Protein AF-A0AAN0VF26-F1 (afdb_monomer_lite)

Organism: NCBI:txid364410

Sequence (194 aa):
MPLGPLSPWLCLRKLTAVSPGAVNRSYPLNMQAAVITAFATIFTALVAFIGSTISIYLTKKKEREAVWRAKKLAYYEEFFGAASGIAVVATDEAKIRFATAMNNLHLIASGKVLKSLHAFLDEIDVSNAARFTQAKHDELWSMLVWDIRADLGDPPCPNAIDFQARLRRSGVNHPVLLPEENARDKQNRSGLGG

Secondary structure (DSSP, 8-state):
----------------------------HHHHHHHHHHHHHHHHHHHHHHHHHHHHHHHHHHHHHHHHHHHHHHHHHHHHHHHHHHHH---HHHHHHHHHHHHHHHHHS-HHHHHHHHHHHHHHSGGGTTT--HHHHHHHHHHHHHHHHHHHT--SSSSGGG-----PPP---------S--SSTTSSSSSS--

Radius of gyration: 41.67 Å; chains: 1; bounding box: 75×81×139 Å

Structure (mmCIF, N/CA/C/O backbone):
data_AF-A0AAN0VF26-F1
#
_entry.id   AF-A0AAN0VF26-F1
#
loop_
_atom_site.group_PDB
_atom_site.id
_atom_site.type_symbol
_atom_site.label_atom_id
_atom_site.label_alt_id
_atom_site.label_comp_id
_atom_site.label_asym_id
_atom_site.label_entity_id
_atom_site.label_seq_id
_atom_site.pdbx_PDB_ins_code
_atom_site.Cartn_x
_atom_site.Cartn_y
_atom_site.Cartn_z
_atom_site.occupancy
_atom_site.B_iso_or_equiv
_atom_site.auth_seq_id
_atom_site.auth_comp_id
_atom_site.auth_asym_id
_atom_site.auth_atom_id
_atom_site.pdbx_PDB_model_num
ATOM 1 N N . MET A 1 1 ? -54.448 -47.756 33.255 1.00 43.59 1 MET A N 1
ATOM 2 C CA . MET A 1 1 ? -54.210 -48.850 34.232 1.00 43.59 1 MET A CA 1
ATOM 3 C C . MET A 1 1 ? -52.958 -49.583 33.776 1.00 43.59 1 MET A C 1
ATOM 5 O O . MET A 1 1 ? -52.853 -49.734 32.562 1.00 43.59 1 MET A O 1
ATOM 9 N N . PRO A 1 2 ? -51.986 -49.928 34.646 1.00 54.81 2 PRO A N 1
ATOM 10 C CA . PRO A 1 2 ? -52.092 -50.359 36.061 1.00 54.81 2 PRO A CA 1
ATOM 11 C C . PRO A 1 2 ? -51.654 -49.244 37.053 1.00 54.81 2 PRO A C 1
ATOM 13 O O . PRO A 1 2 ? -50.898 -48.373 36.647 1.00 54.81 2 PRO A O 1
ATOM 16 N N . LEU A 1 3 ? -52.192 -49.016 38.268 1.00 40.19 3 LEU A N 1
ATOM 17 C CA . LEU A 1 3 ? -52.434 -49.841 39.481 1.00 40.19 3 LEU A CA 1
ATOM 18 C C . LEU A 1 3 ? -51.134 -50.444 40.058 1.00 40.19 3 LEU A C 1
ATOM 20 O O . LEU A 1 3 ? -50.750 -51.530 39.654 1.00 40.19 3 LEU A O 1
ATOM 24 N N . GLY A 1 4 ? -50.359 -49.695 40.861 1.00 44.94 4 GLY A N 1
ATOM 25 C CA . GLY A 1 4 ? -50.310 -49.745 42.349 1.00 44.94 4 GLY A CA 1
ATOM 26 C C . GLY A 1 4 ? -48.937 -50.304 42.818 1.00 44.94 4 GLY A C 1
ATOM 27 O O . GLY A 1 4 ? -48.276 -50.880 41.957 1.00 44.94 4 GLY A O 1
ATOM 28 N N . PRO A 1 5 ? -48.469 -50.193 44.094 1.00 55.72 5 PRO A N 1
ATOM 29 C CA . PRO A 1 5 ? -49.198 -49.829 45.321 1.00 55.72 5 PRO A CA 1
ATOM 30 C C . PRO A 1 5 ? -48.481 -48.889 46.353 1.00 55.72 5 PRO A C 1
ATOM 32 O O . PRO A 1 5 ? -47.271 -48.712 46.355 1.00 55.72 5 PRO A O 1
ATOM 35 N N . LEU A 1 6 ? -49.306 -48.337 47.258 1.00 41.47 6 LEU A N 1
ATOM 36 C CA . LEU A 1 6 ? -49.167 -48.144 48.724 1.00 41.47 6 LEU A CA 1
ATOM 37 C C . LEU A 1 6 ? -47.894 -47.539 49.390 1.00 41.47 6 LEU A C 1
ATOM 39 O O . LEU A 1 6 ? -46.817 -48.120 49.435 1.00 41.47 6 LEU A O 1
ATOM 43 N N . SER A 1 7 ? -48.156 -46.408 50.065 1.00 52.53 7 SER A N 1
ATOM 44 C CA . SER A 1 7 ? -47.515 -45.750 51.232 1.00 52.53 7 SER A CA 1
ATOM 45 C C . SER A 1 7 ? -46.990 -46.691 52.341 1.00 52.53 7 SER A C 1
ATOM 47 O O . SER A 1 7 ? -47.535 -47.792 52.433 1.00 52.53 7 SER A O 1
ATOM 49 N N . PRO A 1 8 ? -46.080 -46.281 53.273 1.00 44.28 8 PRO A N 1
ATOM 50 C CA . PRO A 1 8 ? -46.521 -45.591 54.512 1.00 44.28 8 PRO A CA 1
ATOM 51 C C . PRO A 1 8 ? -45.410 -44.849 55.312 1.00 44.28 8 PRO A C 1
ATOM 53 O O . PRO A 1 8 ? -44.699 -45.474 56.088 1.00 44.28 8 PRO A O 1
ATOM 56 N N . TRP A 1 9 ? -45.299 -43.517 55.250 1.00 39.41 9 TRP A N 1
ATOM 57 C CA . TRP A 1 9 ? -44.538 -42.764 56.272 1.00 39.41 9 TRP A CA 1
ATOM 58 C C . TRP A 1 9 ? -45.244 -41.457 56.639 1.00 39.41 9 TRP A C 1
ATOM 60 O O . TRP A 1 9 ? -44.779 -40.354 56.376 1.00 39.41 9 TRP A O 1
ATOM 70 N N . LEU A 1 10 ? -46.403 -41.617 57.280 1.00 50.50 10 LEU A N 1
ATOM 71 C CA . LEU A 1 10 ? -46.888 -40.677 58.284 1.00 50.50 10 LEU A CA 1
ATOM 72 C C . LEU A 1 10 ? -46.407 -41.198 59.645 1.00 50.50 10 LEU A C 1
ATOM 74 O O . LEU A 1 10 ? -47.002 -42.101 60.223 1.00 50.50 10 LEU A O 1
ATOM 78 N N . CYS A 1 11 ? -45.308 -40.644 60.141 1.00 44.28 11 CYS A N 1
ATOM 79 C CA . CYS A 1 11 ? -44.886 -40.770 61.532 1.00 44.28 11 CYS A CA 1
ATOM 80 C C . CYS A 1 11 ? -44.136 -39.465 61.835 1.00 44.28 11 CYS A C 1
ATOM 82 O O . CYS A 1 11 ? -43.049 -39.251 61.323 1.00 44.28 11 CYS A O 1
ATOM 84 N N . LEU A 1 12 ? -44.748 -38.421 62.380 1.00 44.25 12 LEU A N 1
ATOM 85 C CA . LEU A 1 12 ? -45.292 -38.249 63.723 1.00 44.25 12 LEU A CA 1
ATOM 86 C C . LEU A 1 12 ? -44.522 -37.061 64.323 1.00 44.25 12 LEU A C 1
ATOM 88 O O . LEU A 1 12 ? -43.299 -37.052 64.364 1.00 44.25 12 LEU A O 1
ATOM 92 N N . ARG A 1 13 ? -45.294 -36.148 64.912 1.00 42.28 13 ARG A N 1
ATOM 93 C CA . ARG A 1 13 ? -44.947 -35.407 66.134 1.00 42.28 13 ARG A CA 1
ATOM 94 C C . ARG A 1 13 ? -44.098 -34.130 66.016 1.00 42.28 13 ARG A C 1
ATOM 96 O O . ARG A 1 13 ? -42.878 -34.131 66.030 1.00 42.28 13 ARG A O 1
ATOM 103 N N . LYS A 1 14 ? -44.856 -33.026 66.049 1.00 50.47 14 LYS A N 1
ATOM 104 C CA . LYS A 1 14 ? -44.705 -31.832 66.905 1.00 50.47 14 LYS A CA 1
ATOM 105 C C . LYS A 1 14 ? -43.479 -31.788 67.826 1.00 50.47 14 LYS A C 1
ATOM 107 O O . LYS A 1 14 ? -43.298 -32.720 68.603 1.00 50.47 14 LYS A O 1
ATOM 112 N N . LEU A 1 15 ? -42.869 -30.595 67.862 1.00 43.91 15 LEU A N 1
ATOM 113 C CA . LEU A 1 15 ? -42.251 -29.826 68.971 1.00 43.91 15 LEU A CA 1
ATOM 114 C C . LEU A 1 15 ? -41.098 -29.031 68.315 1.00 43.91 15 LEU A C 1
ATOM 116 O O . LEU A 1 15 ? -40.323 -29.622 67.583 1.00 43.91 15 LEU A O 1
ATOM 120 N N . THR A 1 16 ? -40.932 -27.715 68.397 1.00 45.06 16 THR A N 1
ATOM 121 C CA . THR A 1 16 ? -41.232 -26.714 69.423 1.00 45.06 16 THR A CA 1
ATOM 122 C C . THR A 1 16 ? -41.208 -25.319 68.780 1.00 45.06 16 THR A C 1
ATOM 124 O O . THR A 1 16 ? -40.536 -25.079 67.780 1.00 45.06 16 THR A O 1
ATOM 127 N N . ALA A 1 17 ? -41.936 -24.379 69.379 1.00 51.22 17 ALA A N 1
ATOM 128 C CA . ALA A 1 17 ? -41.817 -22.958 69.091 1.00 51.22 17 ALA A CA 1
ATOM 129 C C . ALA A 1 17 ? -40.492 -22.398 69.641 1.00 51.22 17 ALA A C 1
ATOM 131 O O . ALA A 1 17 ? -40.221 -22.558 70.827 1.00 51.22 17 ALA A O 1
ATOM 132 N N . VAL A 1 18 ? -39.736 -21.677 68.809 1.00 47.31 18 VAL A N 1
ATOM 133 C CA . VAL A 1 18 ? -38.835 -20.588 69.218 1.00 47.31 18 VAL A CA 1
ATOM 134 C C . VAL A 1 18 ? -38.969 -19.488 68.169 1.00 47.31 18 VAL A C 1
ATOM 136 O O . VAL A 1 18 ? -38.601 -19.651 67.009 1.00 47.31 18 VAL A O 1
ATOM 139 N N . SER A 1 19 ? -39.562 -18.378 68.594 1.00 59.34 19 SER A N 1
ATOM 140 C CA . SER A 1 19 ? -39.564 -17.106 67.878 1.00 59.34 19 SER A CA 1
ATOM 141 C C . SER A 1 19 ? -38.195 -16.443 68.031 1.00 59.34 19 SER A C 1
ATOM 143 O O . SER A 1 19 ? -37.679 -16.381 69.148 1.00 59.34 19 SER A O 1
ATOM 145 N N . PRO A 1 20 ? -37.652 -15.855 66.961 1.00 45.75 20 PRO A N 1
ATOM 146 C CA . PRO A 1 20 ? -36.987 -14.574 67.084 1.00 45.75 20 PRO A CA 1
ATOM 147 C C . PRO A 1 20 ? -37.764 -13.553 66.258 1.00 45.75 20 PRO A C 1
ATOM 149 O O . PRO A 1 20 ? -38.027 -13.749 65.071 1.00 45.75 20 PRO A O 1
ATOM 152 N N . GLY A 1 21 ? -38.164 -12.474 66.929 1.00 48.28 21 GLY A N 1
ATOM 153 C CA . GLY A 1 21 ? -38.978 -11.406 66.373 1.00 48.28 21 GLY A CA 1
ATOM 154 C C . GLY A 1 21 ? -38.502 -10.973 64.992 1.00 48.28 21 GLY A C 1
ATOM 155 O O . GLY A 1 21 ? -37.373 -10.514 64.815 1.00 48.28 21 GLY A O 1
ATOM 156 N N . ALA A 1 22 ? -39.408 -11.079 64.023 1.00 50.44 22 ALA A N 1
ATOM 157 C CA . ALA A 1 22 ? -39.303 -10.342 62.785 1.00 50.44 22 ALA A CA 1
ATOM 158 C C . ALA A 1 22 ? -39.350 -8.854 63.148 1.00 50.44 22 ALA A C 1
ATOM 160 O O . ALA A 1 22 ? -40.419 -8.270 63.330 1.00 50.44 22 ALA A O 1
ATOM 161 N N . VAL A 1 23 ? -38.173 -8.243 63.290 1.00 52.12 23 VAL A N 1
ATOM 162 C CA . VAL A 1 23 ? -38.013 -6.795 63.195 1.00 52.12 23 VAL A CA 1
ATOM 163 C C . VAL A 1 23 ? -38.390 -6.447 61.761 1.00 52.12 23 VAL A C 1
ATOM 165 O O . VAL A 1 23 ? -37.557 -6.403 60.858 1.00 52.12 23 VAL A O 1
ATOM 168 N N . ASN A 1 24 ? -39.692 -6.278 61.546 1.00 49.75 24 ASN A N 1
ATOM 169 C CA . ASN A 1 24 ? -40.254 -5.715 60.340 1.00 49.75 24 ASN A CA 1
ATOM 170 C C . ASN A 1 24 ? -39.848 -4.244 60.349 1.00 49.75 24 ASN A C 1
ATOM 172 O O . ASN A 1 24 ? -40.546 -3.379 60.878 1.00 49.75 24 ASN A O 1
ATOM 176 N N . ARG A 1 25 ? -38.628 -3.973 59.880 1.00 52.12 25 ARG A N 1
ATOM 177 C CA . ARG A 1 25 ? -38.154 -2.616 59.658 1.00 52.12 25 ARG A CA 1
ATOM 178 C C . ARG A 1 25 ? -38.880 -2.132 58.406 1.00 52.12 25 ARG A C 1
ATOM 180 O O . ARG A 1 25 ? -38.348 -2.184 57.303 1.00 52.12 25 ARG A O 1
ATOM 187 N N . SER A 1 26 ? -40.139 -1.744 58.59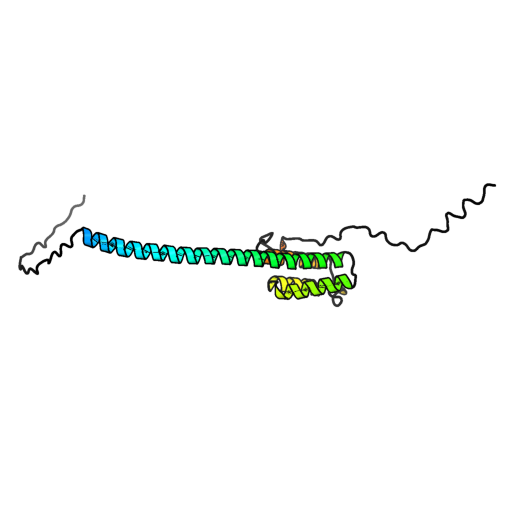9 1.00 55.91 26 SER A N 1
ATOM 188 C CA . SER A 1 26 ? -40.973 -1.056 57.625 1.00 55.91 26 SER A CA 1
ATOM 189 C C . SER A 1 26 ? -40.319 0.288 57.344 1.00 55.91 26 SER A C 1
ATOM 191 O O . SER A 1 26 ? -40.621 1.297 57.979 1.00 55.91 26 SER A O 1
ATOM 193 N N . TYR A 1 27 ? -39.349 0.299 56.437 1.00 56.91 27 TYR A N 1
ATOM 194 C CA . TYR A 1 27 ? -38.907 1.543 55.837 1.00 56.91 27 TYR A CA 1
ATOM 195 C C . TYR A 1 27 ? -40.127 2.128 55.113 1.00 56.91 27 TYR A C 1
ATOM 197 O O . TYR A 1 27 ? -40.830 1.375 54.431 1.00 56.91 27 TYR A O 1
ATOM 205 N N . PRO A 1 28 ? -40.430 3.428 55.260 1.00 61.22 28 PRO A N 1
ATOM 206 C CA . PRO A 1 28 ? -41.500 4.034 54.479 1.00 61.22 28 PRO A CA 1
ATOM 207 C C . PRO A 1 28 ? -41.205 3.769 52.993 1.00 61.22 28 PRO A C 1
ATOM 209 O O . PRO A 1 28 ? -40.057 3.917 52.574 1.00 61.22 28 PRO A O 1
ATOM 212 N N . LEU A 1 29 ? -42.205 3.342 52.209 1.00 61.28 29 LEU A N 1
ATOM 213 C CA . LEU A 1 29 ? -42.100 3.008 50.769 1.00 61.28 29 LEU A CA 1
ATOM 214 C C . LEU A 1 29 ? -41.279 4.043 49.964 1.00 61.28 29 LEU A C 1
ATOM 216 O O . LEU A 1 29 ? -40.560 3.719 49.023 1.00 61.28 29 LEU A O 1
ATOM 220 N N . ASN A 1 30 ? -41.330 5.290 50.414 1.00 66.75 30 ASN A N 1
ATOM 221 C CA . ASN A 1 30 ? -40.632 6.473 49.936 1.00 66.75 30 ASN A CA 1
ATOM 222 C C . ASN A 1 30 ? -39.094 6.372 50.067 1.00 66.75 30 ASN A C 1
ATOM 224 O O . ASN A 1 30 ? -38.372 6.843 49.194 1.00 66.75 30 ASN A O 1
ATOM 228 N N . MET A 1 31 ? -38.577 5.754 51.133 1.00 71.88 31 MET A N 1
ATOM 229 C CA . MET A 1 31 ? -37.139 5.640 51.411 1.00 71.88 31 MET A CA 1
ATOM 230 C C . MET A 1 31 ? -36.474 4.528 50.590 1.00 71.88 31 MET A C 1
ATOM 232 O O . MET A 1 31 ? -35.355 4.714 50.122 1.00 71.88 31 MET A O 1
ATOM 236 N N . GLN A 1 32 ? -37.161 3.408 50.333 1.00 69.62 32 GLN A N 1
ATOM 237 C CA . GLN A 1 32 ? -36.661 2.395 49.390 1.00 69.62 32 GLN A CA 1
ATOM 238 C C . GLN A 1 32 ? -36.662 2.915 47.950 1.00 69.62 32 GLN A C 1
ATOM 240 O O . GLN A 1 32 ? -35.672 2.743 47.241 1.00 69.62 32 GLN A O 1
ATOM 245 N N . ALA A 1 33 ? -37.731 3.604 47.537 1.00 76.62 33 ALA A N 1
ATOM 246 C CA . ALA A 1 33 ? -37.798 4.228 46.220 1.00 76.62 33 ALA A CA 1
ATOM 247 C C . ALA A 1 33 ? -36.673 5.260 46.018 1.00 76.62 33 ALA A C 1
ATOM 249 O O . ALA A 1 33 ? -36.035 5.257 44.970 1.00 76.62 33 ALA A O 1
ATOM 250 N N . ALA A 1 34 ? -36.374 6.079 47.034 1.00 78.06 34 ALA A N 1
ATOM 251 C CA . ALA A 1 34 ? -35.307 7.081 46.981 1.00 78.06 34 ALA A CA 1
ATOM 252 C C . ALA A 1 34 ? -33.898 6.475 46.846 1.00 78.06 34 ALA A C 1
ATOM 254 O O . ALA A 1 34 ? -33.054 7.015 46.136 1.00 78.06 34 ALA A O 1
ATOM 255 N N . VAL A 1 35 ? -33.628 5.343 47.502 1.00 80.19 35 VAL A N 1
ATOM 256 C CA . VAL A 1 35 ? -32.330 4.661 47.385 1.00 80.19 35 VAL A CA 1
ATOM 257 C C . VAL A 1 35 ? -32.171 4.038 45.995 1.00 80.19 35 VAL A C 1
ATOM 259 O O . VAL A 1 35 ? -31.120 4.179 45.374 1.00 80.19 35 VAL A O 1
ATOM 262 N N . ILE A 1 36 ? -33.220 3.401 45.464 1.00 83.44 36 ILE A N 1
ATOM 263 C CA . ILE A 1 36 ? -33.192 2.790 44.126 1.00 83.44 36 ILE A CA 1
ATOM 264 C C . ILE A 1 36 ? -32.996 3.857 43.041 1.00 83.44 36 ILE A C 1
ATOM 266 O O . ILE A 1 36 ? -32.178 3.666 42.140 1.00 83.44 36 ILE A O 1
ATOM 270 N N . THR A 1 37 ? -33.691 4.996 43.132 1.00 83.38 37 THR A N 1
ATOM 271 C CA . THR A 1 37 ? -33.517 6.095 42.171 1.00 83.38 37 THR A CA 1
ATOM 272 C C . THR A 1 37 ? -32.136 6.731 42.272 1.00 83.38 37 THR A C 1
ATOM 274 O O . THR A 1 37 ? -31.555 7.035 41.234 1.00 83.38 37 THR A O 1
ATOM 277 N N . ALA A 1 38 ? -31.565 6.861 43.475 1.00 82.12 38 ALA A N 1
ATOM 278 C CA . ALA A 1 38 ? -30.203 7.364 43.658 1.00 82.12 38 ALA A CA 1
ATOM 279 C C . ALA A 1 38 ? -29.146 6.469 42.988 1.00 82.12 38 ALA A C 1
ATOM 281 O O . ALA A 1 38 ? -28.242 6.970 42.326 1.00 82.12 38 ALA A O 1
ATOM 282 N N . PHE A 1 39 ? -29.263 5.142 43.092 1.00 83.19 39 PHE A N 1
ATOM 283 C CA . PHE A 1 39 ? -28.363 4.248 42.357 1.00 83.19 39 PHE A CA 1
ATOM 284 C C . PHE A 1 39 ? -28.610 4.311 40.845 1.00 83.19 39 PHE A C 1
ATOM 286 O O . PHE A 1 39 ? -27.656 4.385 40.070 1.00 83.19 39 PHE A O 1
ATOM 293 N N . ALA A 1 40 ? -29.873 4.331 40.412 1.00 84.19 40 ALA A N 1
ATOM 294 C CA . ALA A 1 40 ? -30.223 4.386 38.995 1.00 84.19 40 ALA A CA 1
ATOM 295 C C . ALA A 1 40 ? -29.686 5.648 38.296 1.00 84.19 40 ALA A C 1
ATOM 297 O O . ALA A 1 40 ? -29.203 5.549 37.166 1.00 84.19 40 ALA A O 1
ATOM 298 N N . THR A 1 41 ? -29.715 6.812 38.958 1.00 85.81 41 THR A N 1
ATOM 299 C CA . THR A 1 41 ? -29.162 8.069 38.420 1.00 85.81 41 THR A CA 1
ATOM 300 C C . THR A 1 41 ? -27.639 8.034 38.319 1.00 85.81 41 THR A C 1
ATOM 302 O O . THR A 1 41 ? -27.083 8.486 37.320 1.00 85.81 41 THR A O 1
ATOM 305 N N . ILE A 1 42 ? -26.952 7.432 39.294 1.00 85.56 42 ILE A N 1
ATOM 306 C CA . ILE A 1 42 ? -25.494 7.248 39.244 1.00 85.56 42 ILE A CA 1
ATOM 307 C C . ILE A 1 42 ? -25.110 6.331 38.077 1.00 85.56 42 ILE A C 1
ATOM 309 O O . ILE A 1 42 ? -24.217 6.667 37.300 1.00 85.56 42 ILE A O 1
ATOM 313 N N . PHE A 1 43 ? -25.803 5.202 37.901 1.00 87.69 43 PHE A N 1
ATOM 314 C CA . PHE A 1 43 ? -25.526 4.281 36.795 1.00 87.69 43 PHE A CA 1
ATOM 315 C C . PHE A 1 43 ? -25.820 4.899 35.427 1.00 87.69 43 PHE A C 1
ATOM 317 O O . PHE A 1 43 ? -25.012 4.754 34.512 1.00 87.69 43 PHE A O 1
ATOM 324 N N . THR A 1 44 ? -26.931 5.622 35.274 1.00 82.06 44 THR A N 1
ATOM 325 C CA . THR A 1 44 ? -27.241 6.308 34.007 1.00 82.06 44 THR A CA 1
ATOM 326 C C . THR A 1 44 ? -26.231 7.406 33.688 1.00 82.06 44 THR A C 1
ATOM 328 O O . THR A 1 44 ? -25.796 7.498 32.540 1.00 82.06 44 THR A O 1
ATOM 331 N N . ALA A 1 45 ? -25.779 8.176 34.683 1.00 80.31 45 ALA A N 1
ATOM 332 C CA . ALA A 1 45 ? -24.708 9.153 34.498 1.00 80.31 45 ALA A CA 1
ATOM 333 C C . ALA A 1 45 ? -23.386 8.487 34.070 1.00 80.31 45 ALA A C 1
ATOM 335 O O . ALA A 1 45 ? -22.716 8.968 33.155 1.00 80.31 45 ALA A O 1
ATOM 336 N N . LEU A 1 46 ? -23.037 7.345 34.673 1.00 83.44 46 LEU A N 1
ATOM 337 C CA . LEU A 1 46 ? -21.823 6.597 34.341 1.00 83.44 46 LEU A CA 1
ATOM 338 C C . LEU A 1 46 ? -21.876 6.024 32.916 1.00 83.44 46 LEU A C 1
ATOM 340 O O . LEU A 1 46 ? -20.920 6.153 32.152 1.00 83.44 46 LEU A O 1
ATOM 344 N N . VAL A 1 47 ? -23.012 5.434 32.537 1.00 83.25 47 VAL A N 1
ATOM 345 C CA . VAL A 1 47 ? -23.243 4.897 31.189 1.00 83.25 47 VAL A CA 1
ATOM 346 C C . VAL A 1 47 ? -23.204 6.014 30.145 1.00 83.25 47 VAL A C 1
ATOM 348 O O . VAL A 1 47 ? -22.577 5.837 29.101 1.00 83.25 47 VAL A O 1
ATOM 351 N N . ALA A 1 48 ? -23.796 7.179 30.424 1.00 82.38 48 ALA A N 1
ATOM 352 C CA . ALA A 1 48 ? -23.745 8.332 29.525 1.00 82.38 48 ALA A CA 1
ATOM 353 C C . ALA A 1 48 ? -22.308 8.853 29.332 1.00 82.38 48 ALA A C 1
ATOM 355 O O . ALA A 1 48 ? -21.897 9.147 28.207 1.00 82.38 48 ALA A O 1
ATOM 356 N N . PHE A 1 49 ? -21.515 8.909 30.405 1.00 85.75 49 PHE A N 1
ATOM 357 C CA . PHE A 1 49 ? -20.118 9.343 30.357 1.00 85.75 49 PHE A CA 1
ATOM 358 C C . PHE A 1 49 ? -19.222 8.378 29.562 1.00 85.75 49 PHE A C 1
ATOM 360 O O . PHE A 1 49 ? -18.455 8.797 28.687 1.00 85.75 49 PHE A O 1
ATOM 367 N N . ILE A 1 50 ? -19.347 7.074 29.824 1.00 81.06 50 ILE A N 1
ATOM 368 C CA . ILE A 1 50 ? -18.598 6.028 29.114 1.00 81.06 50 ILE A CA 1
ATOM 369 C C . ILE A 1 50 ? -19.023 5.984 27.642 1.00 81.06 50 ILE A C 1
ATOM 371 O O . ILE A 1 50 ? -18.170 5.997 26.754 1.00 81.06 50 ILE A O 1
ATOM 375 N N . GLY A 1 51 ? -20.332 5.999 27.375 1.00 79.50 51 GLY A N 1
ATOM 376 C CA . GLY A 1 51 ? -20.884 5.993 26.022 1.00 79.50 51 GLY A CA 1
ATOM 377 C C . GLY A 1 51 ? -20.407 7.183 25.188 1.00 79.50 51 GLY A C 1
ATOM 378 O O . GLY A 1 51 ? -19.971 6.999 24.051 1.00 79.50 51 GLY A O 1
ATOM 379 N N . SER A 1 52 ? -20.398 8.388 25.767 1.00 79.25 52 SER A N 1
ATOM 380 C CA . SER A 1 52 ? -19.885 9.595 25.108 1.00 79.25 52 SER A CA 1
ATOM 381 C C . SER A 1 52 ? -18.392 9.479 24.779 1.00 79.25 52 SER A C 1
ATOM 383 O O . SER A 1 52 ? -17.977 9.723 23.645 1.00 79.25 52 SER A O 1
ATOM 385 N N . THR A 1 53 ? -17.581 9.007 25.730 1.00 75.88 53 THR A N 1
ATOM 386 C CA . THR A 1 53 ? -16.130 8.859 25.539 1.00 75.88 53 THR A CA 1
ATOM 387 C C . THR A 1 53 ? -15.797 7.830 24.454 1.00 75.88 53 THR A C 1
ATOM 389 O O . THR A 1 53 ? -14.959 8.091 23.588 1.00 75.88 53 THR A O 1
ATOM 392 N N . ILE A 1 54 ? -16.486 6.683 24.449 1.00 79.50 54 ILE A N 1
ATOM 393 C CA . ILE A 1 54 ? -16.339 5.651 23.412 1.00 79.50 54 ILE A CA 1
ATOM 394 C C . ILE A 1 54 ? -16.763 6.200 22.048 1.00 79.50 54 ILE A C 1
ATOM 396 O O . ILE A 1 54 ? -16.059 5.991 21.064 1.00 79.50 54 ILE A O 1
ATOM 400 N N . SER A 1 55 ? -17.877 6.932 21.981 1.00 79.31 55 SER A N 1
ATOM 401 C CA . SER A 1 55 ? -18.373 7.521 20.733 1.00 79.31 55 SER A CA 1
ATOM 402 C C . SER A 1 55 ? -17.374 8.515 20.130 1.00 79.31 55 SER A C 1
ATOM 404 O O . SER A 1 55 ? -17.029 8.424 18.947 1.00 79.31 55 SER A O 1
ATOM 406 N N . ILE A 1 56 ? -16.812 9.406 20.953 1.00 78.25 56 ILE A N 1
ATOM 407 C CA . ILE A 1 56 ? -15.778 10.357 20.523 1.00 78.25 56 ILE A CA 1
ATOM 408 C C . ILE A 1 56 ? -14.512 9.612 20.079 1.00 78.25 56 ILE A C 1
ATOM 410 O O . ILE A 1 56 ? -13.915 9.958 19.058 1.00 78.25 56 ILE A O 1
ATOM 414 N N . TYR A 1 57 ? -14.107 8.567 20.804 1.00 78.62 57 TYR A N 1
ATOM 415 C CA . TYR A 1 57 ? -12.940 7.761 20.445 1.00 78.62 57 TYR A CA 1
ATOM 416 C C . TYR A 1 57 ? -13.126 7.026 19.111 1.00 78.62 57 TYR A C 1
ATOM 418 O O . TYR A 1 57 ? -12.249 7.085 18.248 1.00 78.62 57 TYR A O 1
ATOM 426 N N . LEU A 1 58 ? -14.275 6.376 18.907 1.00 78.81 58 LEU A N 1
ATOM 427 C CA . LEU A 1 58 ? -14.608 5.690 17.658 1.00 78.81 58 LEU A CA 1
ATOM 428 C C . LEU A 1 58 ? -14.662 6.666 16.481 1.00 78.81 58 LEU A C 1
ATOM 430 O O . LEU A 1 58 ? -14.162 6.345 15.403 1.00 78.81 58 LEU A O 1
ATOM 434 N N . THR A 1 59 ? -15.206 7.863 16.697 1.00 75.94 59 THR A N 1
ATOM 435 C CA . THR A 1 59 ? -15.256 8.917 15.676 1.00 75.94 59 THR A CA 1
ATOM 436 C C . THR A 1 59 ? -13.845 9.359 15.286 1.00 75.94 59 THR A C 1
ATOM 438 O O . THR A 1 59 ? -13.479 9.278 14.115 1.00 75.94 59 THR A O 1
ATOM 441 N N . LYS A 1 60 ? -12.986 9.676 16.265 1.00 78.31 60 LYS A N 1
ATOM 442 C CA . LYS A 1 60 ? -11.581 10.042 16.013 1.00 78.31 60 LYS A CA 1
ATOM 443 C C . LYS A 1 60 ? -10.768 8.916 15.375 1.00 78.31 60 LYS A C 1
ATOM 445 O O . LYS A 1 60 ? -9.854 9.181 14.595 1.00 78.31 60 LYS A O 1
ATOM 450 N N . LYS A 1 61 ? -11.068 7.655 15.699 1.00 78.69 61 LYS A N 1
ATOM 451 C CA . LYS A 1 61 ? -10.426 6.497 15.064 1.00 78.69 61 LYS A CA 1
ATOM 452 C C . LYS A 1 61 ? -10.789 6.428 13.578 1.00 78.69 61 LYS A C 1
ATOM 454 O O . LYS A 1 61 ? -9.889 6.312 12.752 1.00 78.69 61 LYS A O 1
ATOM 459 N N . LYS A 1 62 ? -12.072 6.588 13.237 1.00 78.38 62 LYS A N 1
ATOM 460 C CA . LYS A 1 62 ? -12.538 6.614 11.841 1.00 78.38 62 LYS A CA 1
ATOM 461 C C . LYS A 1 62 ? -11.957 7.784 11.050 1.00 78.38 62 LYS A C 1
ATOM 463 O O . LYS A 1 62 ? -11.534 7.587 9.917 1.00 78.38 62 LYS A O 1
ATOM 468 N N . GLU A 1 63 ? -11.871 8.970 11.651 1.00 82.25 63 GLU A N 1
ATOM 469 C CA . GLU A 1 63 ? -11.225 10.136 11.031 1.00 82.25 63 GLU A CA 1
ATOM 470 C C . GLU A 1 63 ? -9.751 9.861 10.712 1.00 82.25 63 GLU A C 1
ATOM 472 O O . GLU A 1 63 ? -9.294 10.117 9.600 1.00 82.25 63 GLU A O 1
ATOM 477 N N . ARG A 1 64 ? -9.002 9.274 11.656 1.00 82.12 64 ARG A N 1
ATOM 478 C CA . ARG A 1 64 ? -7.592 8.913 11.438 1.00 82.12 64 ARG A CA 1
ATOM 479 C C . ARG A 1 64 ? -7.428 7.850 10.361 1.00 82.12 64 ARG A C 1
ATOM 481 O O . ARG A 1 64 ? -6.526 7.974 9.540 1.00 82.12 64 ARG A O 1
ATOM 488 N N . GLU A 1 65 ? -8.283 6.833 10.347 1.00 83.12 65 GLU A N 1
ATOM 489 C CA . GLU A 1 65 ? -8.269 5.799 9.309 1.00 83.12 65 GLU A CA 1
ATOM 490 C C . GLU A 1 65 ? -8.590 6.376 7.925 1.00 83.12 65 GLU A C 1
ATOM 492 O O . GLU A 1 65 ? -7.933 6.013 6.953 1.00 83.12 65 GLU A O 1
ATOM 497 N N . ALA A 1 66 ? -9.548 7.302 7.825 1.00 82.88 66 ALA A N 1
ATOM 498 C CA . ALA A 1 66 ? -9.878 7.978 6.573 1.00 82.88 66 ALA A CA 1
ATOM 499 C C . ALA A 1 66 ? -8.714 8.848 6.073 1.00 82.88 66 ALA A C 1
ATOM 501 O O . ALA A 1 66 ? -8.318 8.739 4.914 1.00 82.88 66 ALA A O 1
ATOM 502 N N . VAL A 1 67 ? -8.104 9.644 6.960 1.00 86.75 67 VAL A N 1
ATOM 503 C CA . VAL A 1 67 ? -6.917 10.454 6.634 1.00 86.75 67 VAL A CA 1
ATOM 504 C C . VAL A 1 67 ? -5.743 9.565 6.224 1.00 86.75 67 VAL A C 1
ATOM 506 O O . VAL A 1 67 ? -5.027 9.883 5.277 1.00 86.75 67 VAL A O 1
ATOM 509 N N . TRP A 1 68 ? -5.539 8.443 6.914 1.00 83.75 68 TRP A N 1
ATOM 510 C CA . TRP A 1 68 ? -4.479 7.493 6.593 1.00 83.75 68 TRP A CA 1
ATOM 511 C C . TRP A 1 68 ? -4.690 6.835 5.225 1.00 83.75 68 TRP A C 1
ATOM 513 O O . TRP A 1 68 ? -3.754 6.785 4.428 1.00 83.75 68 TRP A O 1
ATOM 523 N N . ARG A 1 69 ? -5.919 6.400 4.912 1.00 86.56 69 ARG A N 1
ATOM 524 C CA . ARG A 1 69 ? -6.262 5.859 3.587 1.00 86.56 69 ARG A CA 1
ATOM 525 C C . ARG A 1 69 ? -6.071 6.890 2.476 1.00 86.56 69 ARG A C 1
ATOM 527 O O . ARG A 1 69 ? -5.474 6.558 1.459 1.00 86.56 69 ARG A O 1
ATOM 534 N N . ALA A 1 70 ? -6.508 8.132 2.685 1.00 88.00 70 ALA A N 1
ATOM 535 C CA . ALA A 1 70 ? -6.333 9.206 1.707 1.00 88.00 70 ALA A CA 1
ATOM 536 C C . ALA A 1 70 ? -4.848 9.509 1.442 1.00 88.00 70 ALA A C 1
ATOM 538 O O . ALA A 1 70 ? -4.439 9.651 0.294 1.00 88.00 70 ALA A O 1
ATOM 539 N N . LYS A 1 71 ? -4.017 9.539 2.495 1.00 87.75 71 LYS A N 1
ATOM 540 C CA . LYS A 1 71 ? -2.564 9.712 2.348 1.00 87.75 71 LYS A CA 1
ATOM 541 C C . LYS A 1 71 ? -1.930 8.569 1.564 1.00 87.75 71 LYS A C 1
ATOM 543 O O . LYS A 1 71 ? -1.154 8.831 0.655 1.00 87.75 71 LYS A O 1
ATOM 548 N N . LYS A 1 72 ? -2.264 7.317 1.893 1.00 89.31 72 LYS A N 1
ATOM 549 C CA . LYS A 1 72 ? -1.779 6.146 1.149 1.00 89.31 72 LYS A CA 1
ATOM 550 C C . LYS A 1 72 ? -2.145 6.229 -0.331 1.00 89.31 72 LYS A C 1
ATOM 552 O O . LYS A 1 72 ? -1.278 6.020 -1.170 1.00 89.31 72 LYS A O 1
ATOM 557 N N . LEU A 1 73 ? -3.397 6.577 -0.639 1.00 90.06 73 LEU A N 1
ATOM 558 C CA . LEU A 1 73 ? -3.861 6.731 -2.015 1.00 90.06 73 LEU A CA 1
ATOM 559 C C . LEU A 1 73 ? -3.021 7.758 -2.784 1.00 90.06 73 LEU A C 1
ATOM 561 O O . LEU A 1 73 ? -2.555 7.438 -3.869 1.00 90.06 73 LEU A O 1
ATOM 565 N N . ALA A 1 74 ? -2.746 8.925 -2.195 1.00 90.88 74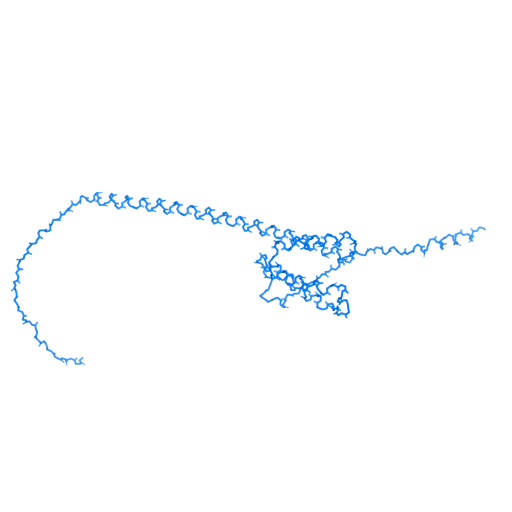 ALA A N 1
ATOM 566 C CA . ALA A 1 74 ? -1.935 9.960 -2.839 1.00 90.88 74 ALA A CA 1
ATOM 567 C C . ALA A 1 74 ? -0.519 9.471 -3.209 1.00 90.88 74 ALA A C 1
ATOM 569 O O . ALA A 1 74 ? -0.050 9.718 -4.316 1.00 90.88 74 ALA A O 1
ATOM 570 N N . TYR A 1 75 ? 0.148 8.724 -2.321 1.00 90.81 75 TYR A N 1
ATOM 571 C CA . TYR A 1 75 ? 1.463 8.144 -2.626 1.00 90.81 75 TYR A CA 1
ATOM 572 C C . TYR A 1 75 ? 1.394 7.062 -3.712 1.00 90.81 75 TYR A C 1
ATOM 574 O O . TYR A 1 75 ? 2.275 6.987 -4.568 1.00 90.81 75 TYR A O 1
ATOM 582 N N . TYR A 1 76 ? 0.352 6.223 -3.703 1.00 91.69 76 TYR A N 1
ATOM 583 C CA . TYR A 1 76 ? 0.153 5.229 -4.759 1.00 91.69 76 TYR A CA 1
ATOM 584 C C . TYR A 1 76 ? -0.139 5.894 -6.114 1.00 91.69 76 TYR A C 1
ATOM 586 O O . TYR A 1 76 ? 0.393 5.453 -7.131 1.00 91.69 76 TYR A O 1
ATOM 594 N N . GLU A 1 77 ? -0.931 6.968 -6.147 1.00 90.88 77 GLU A N 1
ATOM 595 C CA . GLU A 1 77 ? -1.198 7.758 -7.357 1.00 90.88 77 GLU A CA 1
ATOM 596 C C . GLU A 1 77 ? 0.078 8.395 -7.918 1.00 90.88 77 GLU A C 1
ATOM 598 O O . GLU A 1 77 ? 0.325 8.310 -9.122 1.00 90.88 77 GLU A O 1
ATOM 603 N N . GLU A 1 78 ? 0.926 8.967 -7.057 1.00 90.81 78 GLU A N 1
ATOM 604 C CA . GLU A 1 78 ? 2.232 9.505 -7.452 1.00 90.81 78 GLU A CA 1
ATOM 605 C C . GLU A 1 78 ? 3.127 8.413 -8.059 1.00 90.81 78 GLU A C 1
ATOM 607 O O . GLU A 1 78 ? 3.722 8.617 -9.122 1.00 90.81 78 GLU A O 1
ATOM 612 N N . PHE A 1 79 ? 3.167 7.228 -7.440 1.00 91.06 79 PHE A N 1
ATOM 613 C CA . PHE A 1 79 ? 3.891 6.070 -7.964 1.00 91.06 79 PHE A CA 1
ATOM 614 C C . PHE A 1 79 ? 3.381 5.639 -9.346 1.00 91.06 79 PHE A C 1
ATOM 616 O O . PHE A 1 79 ? 4.185 5.492 -10.267 1.00 91.06 79 PHE A O 1
ATOM 623 N N . PHE A 1 80 ? 2.066 5.478 -9.533 1.00 89.38 80 PHE A N 1
ATOM 624 C CA . PHE A 1 80 ? 1.502 5.119 -10.840 1.00 89.38 80 PHE A CA 1
ATOM 625 C C . PHE A 1 80 ? 1.756 6.202 -11.893 1.00 89.38 80 PHE A C 1
ATOM 627 O O . PHE A 1 80 ? 2.068 5.878 -13.042 1.00 89.38 80 PHE A O 1
ATOM 634 N N . GLY A 1 81 ? 1.686 7.478 -11.505 1.00 86.50 81 GLY A N 1
ATOM 635 C CA . GLY A 1 81 ? 2.047 8.604 -12.360 1.00 86.50 81 GLY A CA 1
ATOM 636 C C . GLY A 1 81 ? 3.498 8.512 -12.833 1.00 86.50 81 GLY A C 1
ATOM 637 O O . GLY A 1 81 ? 3.755 8.543 -14.039 1.00 86.50 81 GLY A O 1
ATOM 638 N N . ALA A 1 82 ? 4.440 8.309 -11.911 1.00 86.50 82 ALA A N 1
ATOM 639 C CA . ALA A 1 82 ? 5.859 8.163 -12.226 1.00 86.50 82 ALA A CA 1
ATOM 640 C C . ALA A 1 82 ? 6.155 6.907 -13.070 1.00 86.50 82 ALA A C 1
ATOM 642 O O . ALA A 1 82 ? 6.896 6.989 -14.052 1.00 86.50 82 ALA A O 1
ATOM 643 N N . ALA A 1 83 ? 5.530 5.769 -12.745 1.00 84.94 83 ALA A N 1
ATOM 644 C CA . ALA A 1 83 ? 5.658 4.519 -13.495 1.00 84.94 83 ALA A CA 1
ATOM 645 C C . ALA A 1 83 ? 5.162 4.673 -14.942 1.00 84.94 83 ALA A C 1
ATOM 647 O O . ALA A 1 83 ? 5.823 4.239 -15.887 1.00 84.94 83 ALA A O 1
ATOM 648 N N . SER A 1 84 ? 4.025 5.351 -15.132 1.00 82.88 84 SER A N 1
ATOM 649 C CA . SER A 1 84 ? 3.495 5.645 -16.466 1.00 82.88 84 SER A CA 1
ATOM 650 C C . SER A 1 84 ? 4.404 6.589 -17.261 1.00 82.88 84 SER A C 1
ATOM 652 O O . SER A 1 84 ? 4.557 6.411 -18.468 1.00 82.88 84 SER A O 1
ATOM 654 N N . GLY A 1 85 ? 5.061 7.543 -16.588 1.00 76.44 85 GLY A N 1
ATOM 655 C CA . GLY A 1 85 ? 6.008 8.470 -17.206 1.00 76.44 85 GLY A CA 1
ATOM 656 C C . GLY A 1 85 ? 7.190 7.743 -17.846 1.00 76.44 85 GLY A C 1
ATOM 657 O O . GLY A 1 85 ? 7.470 7.952 -19.026 1.00 76.44 85 GLY A O 1
ATOM 658 N N . ILE A 1 86 ? 7.809 6.813 -17.110 1.00 80.94 86 ILE A N 1
ATOM 659 C CA . ILE A 1 86 ? 8.895 5.967 -17.637 1.00 80.94 86 ILE A CA 1
ATOM 660 C C . ILE A 1 86 ? 8.404 5.062 -18.765 1.00 80.94 86 ILE A C 1
ATOM 662 O O . ILE A 1 86 ? 9.111 4.872 -19.756 1.00 80.94 86 ILE A O 1
ATOM 666 N N . ALA A 1 87 ? 7.190 4.517 -18.644 1.00 71.81 87 ALA A N 1
ATOM 667 C CA . ALA A 1 87 ? 6.631 3.637 -19.662 1.00 71.81 87 ALA A CA 1
ATOM 668 C C . ALA A 1 87 ? 6.445 4.341 -21.019 1.00 71.81 87 ALA A C 1
ATOM 670 O O . ALA A 1 87 ? 6.476 3.667 -22.051 1.00 71.81 87 ALA A O 1
ATOM 671 N N . VAL A 1 88 ? 6.264 5.668 -21.053 1.00 66.88 88 VAL A N 1
ATOM 672 C CA . VAL A 1 88 ? 6.146 6.455 -22.296 1.00 66.88 88 VAL A CA 1
ATOM 673 C C . VAL A 1 88 ? 7.513 6.949 -22.773 1.00 66.88 88 VAL A C 1
ATOM 675 O O . VAL A 1 88 ? 7.889 6.643 -23.905 1.00 66.88 88 VAL A O 1
ATOM 678 N N . VAL A 1 89 ? 8.262 7.669 -21.927 1.00 67.88 89 VAL A N 1
ATOM 679 C CA . VAL A 1 89 ? 9.588 8.216 -22.258 1.00 67.88 89 VAL A CA 1
ATOM 680 C C . VAL A 1 89 ? 10.545 8.000 -21.086 1.00 67.88 89 VAL A C 1
ATOM 682 O O . VAL A 1 89 ? 10.379 8.569 -20.010 1.00 67.88 89 VAL A O 1
ATOM 685 N N . ALA A 1 90 ? 11.594 7.213 -21.309 1.00 73.25 90 ALA A N 1
ATOM 686 C CA . ALA A 1 90 ? 12.616 6.933 -20.306 1.00 73.25 90 ALA A CA 1
ATOM 687 C C . ALA A 1 90 ? 13.670 8.060 -20.221 1.00 73.25 90 ALA A C 1
ATOM 689 O O . ALA A 1 90 ? 14.855 7.812 -20.452 1.00 73.25 90 ALA A O 1
ATOM 690 N N . THR A 1 91 ? 13.250 9.296 -19.914 1.00 83.06 91 THR A N 1
ATOM 691 C CA . THR A 1 91 ? 14.192 10.392 -19.609 1.00 83.06 91 THR A CA 1
ATOM 692 C C . THR A 1 91 ? 14.821 10.201 -18.230 1.00 83.06 91 THR A C 1
ATOM 694 O O . THR A 1 91 ? 14.275 9.494 -17.375 1.00 83.06 91 THR A O 1
ATOM 697 N N . ASP A 1 92 ? 15.971 10.825 -17.985 1.00 85.19 92 ASP A N 1
ATOM 698 C CA . ASP A 1 92 ? 16.657 10.695 -16.697 1.00 85.19 92 ASP A CA 1
ATOM 699 C C . ASP A 1 92 ? 15.866 11.356 -15.558 1.00 85.19 92 ASP A C 1
ATOM 701 O O . ASP A 1 92 ? 15.809 10.820 -14.451 1.00 85.19 92 ASP A O 1
ATOM 705 N N . GLU A 1 93 ? 15.127 12.433 -15.835 1.00 85.00 93 GLU A N 1
ATOM 706 C CA . GLU A 1 93 ? 14.208 13.042 -14.868 1.00 85.00 93 GLU A CA 1
ATOM 707 C C . GLU A 1 93 ? 13.060 12.095 -14.496 1.00 85.00 93 GLU A C 1
ATOM 709 O O . GLU A 1 93 ? 12.668 12.029 -13.328 1.00 85.00 93 GLU A O 1
ATOM 714 N N . ALA A 1 94 ? 12.525 11.337 -15.462 1.00 82.38 94 ALA A N 1
ATOM 715 C CA . ALA A 1 94 ? 11.473 10.355 -15.207 1.00 82.38 94 ALA A CA 1
ATOM 716 C C . ALA A 1 94 ? 11.983 9.209 -14.316 1.00 82.38 94 ALA A C 1
ATOM 718 O O . ALA A 1 94 ? 11.293 8.810 -13.375 1.00 82.38 94 ALA A O 1
ATOM 719 N N . LYS A 1 95 ? 13.220 8.744 -14.546 1.00 84.94 95 LYS A N 1
ATOM 720 C CA . LYS A 1 95 ? 13.893 7.742 -13.698 1.00 84.94 95 LYS A CA 1
ATOM 721 C C . LYS A 1 95 ? 14.089 8.238 -12.266 1.00 84.94 95 LYS A C 1
ATOM 723 O O . LYS A 1 95 ? 13.769 7.513 -11.326 1.00 84.94 95 LYS A O 1
ATOM 728 N N . ILE A 1 96 ? 14.549 9.479 -12.088 1.00 88.12 96 ILE A N 1
ATOM 729 C CA . ILE A 1 96 ? 14.738 10.084 -10.759 1.00 88.12 96 ILE A CA 1
ATOM 730 C C . ILE A 1 96 ? 13.401 10.199 -10.014 1.00 88.12 96 ILE A C 1
ATOM 732 O O . ILE A 1 96 ? 13.319 9.860 -8.830 1.00 88.12 96 ILE A O 1
ATOM 736 N N . ARG A 1 97 ? 12.335 10.639 -10.697 1.00 88.19 97 ARG A N 1
ATOM 737 C CA . ARG A 1 97 ? 10.993 10.739 -10.098 1.00 88.19 97 ARG A CA 1
ATOM 738 C C . ARG A 1 97 ? 10.448 9.382 -9.672 1.00 88.19 97 ARG A C 1
ATOM 740 O O . ARG A 1 97 ? 9.908 9.268 -8.578 1.00 88.19 97 ARG A O 1
ATOM 747 N N . PHE A 1 98 ? 10.628 8.354 -10.491 1.00 88.56 98 PHE A N 1
ATOM 748 C CA . PHE A 1 98 ? 10.216 6.997 -10.143 1.00 88.56 98 PHE A CA 1
ATOM 749 C C . PHE A 1 98 ? 11.003 6.424 -8.964 1.00 88.56 98 PHE A C 1
ATOM 751 O O . PHE A 1 98 ? 10.395 5.893 -8.039 1.00 88.56 98 PHE A O 1
ATOM 758 N N . ALA A 1 99 ? 12.328 6.601 -8.936 1.00 88.56 99 ALA A N 1
ATOM 759 C CA . ALA A 1 99 ? 13.151 6.180 -7.803 1.00 88.56 99 ALA A CA 1
ATOM 760 C C . ALA A 1 99 ? 12.737 6.895 -6.503 1.00 88.56 99 ALA A C 1
ATOM 762 O O . ALA A 1 99 ? 12.647 6.276 -5.444 1.00 88.56 99 ALA A O 1
ATOM 763 N N . THR A 1 100 ? 12.411 8.188 -6.587 1.00 90.81 100 THR A N 1
ATOM 764 C CA . THR A 1 100 ? 11.902 8.964 -5.446 1.00 90.81 100 THR A CA 1
ATOM 765 C C . THR A 1 100 ? 10.544 8.438 -4.973 1.00 90.81 100 THR A C 1
ATOM 767 O O . THR A 1 100 ? 10.363 8.197 -3.780 1.00 90.81 100 THR A O 1
ATOM 770 N N . ALA A 1 101 ? 9.611 8.192 -5.899 1.00 91.00 101 ALA A N 1
ATOM 771 C CA . ALA A 1 101 ? 8.296 7.642 -5.579 1.00 91.00 101 ALA A CA 1
ATOM 772 C C . ALA A 1 101 ? 8.397 6.248 -4.936 1.00 91.00 101 ALA A C 1
ATOM 774 O O . ALA A 1 101 ? 7.683 5.959 -3.978 1.00 91.00 101 ALA A O 1
ATOM 775 N N . MET A 1 102 ? 9.325 5.405 -5.396 1.00 89.06 102 MET A N 1
ATOM 776 C CA . MET A 1 102 ? 9.596 4.106 -4.780 1.00 89.06 102 MET A CA 1
ATOM 777 C C . MET A 1 102 ? 10.143 4.217 -3.355 1.00 89.06 102 MET A C 1
ATOM 779 O O . MET A 1 102 ? 9.659 3.523 -2.466 1.00 89.06 102 MET A O 1
ATOM 783 N N . ASN A 1 103 ? 11.111 5.104 -3.117 1.00 91.19 103 ASN A N 1
ATOM 784 C CA . ASN A 1 103 ? 11.664 5.306 -1.776 1.00 91.19 103 ASN A CA 1
ATOM 785 C C . ASN A 1 103 ? 10.586 5.796 -0.796 1.00 91.19 103 ASN A C 1
ATOM 787 O O . ASN A 1 103 ? 10.538 5.363 0.355 1.00 91.19 103 ASN A O 1
ATOM 791 N N . ASN A 1 104 ? 9.679 6.658 -1.262 1.00 90.81 104 ASN A N 1
ATOM 792 C CA . ASN A 1 104 ? 8.521 7.085 -0.477 1.00 90.81 104 ASN A CA 1
AT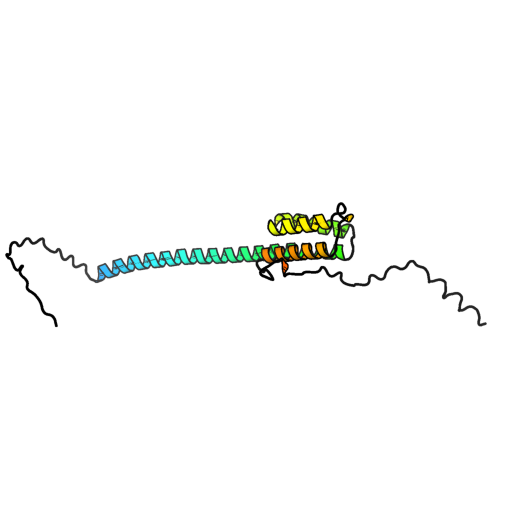OM 793 C C . ASN A 1 104 ? 7.566 5.912 -0.202 1.00 90.81 104 ASN A C 1
ATOM 795 O O . ASN A 1 104 ? 7.028 5.789 0.901 1.00 90.81 104 ASN A O 1
ATOM 799 N N . LEU A 1 105 ? 7.395 5.015 -1.175 1.00 90.69 105 LEU A N 1
ATOM 800 C CA . LEU A 1 105 ? 6.555 3.829 -1.053 1.00 90.69 105 LEU A CA 1
ATOM 801 C C . LEU A 1 105 ? 7.065 2.860 0.026 1.00 90.69 105 LEU A C 1
ATOM 803 O O . LEU A 1 105 ? 6.251 2.294 0.756 1.00 90.69 105 LEU A O 1
ATOM 807 N N . HIS A 1 106 ? 8.385 2.733 0.213 1.00 89.06 106 HIS A N 1
ATOM 808 C CA . HIS A 1 106 ? 8.981 1.939 1.303 1.00 89.06 106 HIS A CA 1
ATOM 809 C C . HIS A 1 106 ? 8.554 2.379 2.705 1.00 89.06 106 HIS A C 1
ATOM 811 O O . HIS A 1 106 ? 8.536 1.549 3.613 1.00 89.06 106 HIS A O 1
ATOM 817 N N . LEU A 1 107 ? 8.180 3.646 2.895 1.00 88.44 107 LEU A N 1
ATOM 818 C CA . LEU A 1 107 ? 7.775 4.172 4.203 1.00 88.44 107 LEU A CA 1
ATOM 819 C C . LEU A 1 107 ? 6.311 3.877 4.552 1.00 88.44 107 LEU A C 1
ATOM 821 O O . LEU A 1 107 ? 5.952 3.850 5.729 1.00 88.44 107 LEU A O 1
ATOM 825 N N . ILE A 1 108 ? 5.455 3.703 3.543 1.00 89.25 108 ILE A N 1
ATOM 826 C CA . ILE A 1 108 ? 3.992 3.680 3.710 1.00 89.25 108 ILE A CA 1
ATOM 827 C C . ILE A 1 108 ? 3.329 2.369 3.277 1.00 89.25 108 ILE A C 1
ATOM 829 O O . ILE A 1 108 ? 2.236 2.056 3.763 1.00 89.25 108 ILE A O 1
ATOM 833 N N . ALA A 1 109 ? 3.958 1.611 2.378 1.00 89.75 109 ALA A N 1
ATOM 834 C CA . ALA A 1 109 ? 3.408 0.373 1.843 1.00 89.75 109 ALA A CA 1
ATOM 835 C C . ALA A 1 109 ? 3.461 -0.771 2.864 1.00 89.75 109 ALA A C 1
ATOM 837 O O . ALA A 1 109 ? 4.358 -0.856 3.706 1.00 89.75 109 ALA A O 1
ATOM 838 N N . SER A 1 110 ? 2.504 -1.696 2.776 1.00 90.56 110 SER A N 1
ATOM 839 C CA . SER A 1 110 ? 2.575 -2.932 3.555 1.00 90.56 110 SER A CA 1
ATOM 840 C C . SER A 1 110 ? 3.680 -3.855 3.041 1.00 90.56 110 SER A C 1
ATOM 842 O O . SER A 1 110 ? 4.058 -3.839 1.870 1.00 90.56 110 SER A O 1
ATOM 844 N N . GLY A 1 111 ? 4.168 -4.740 3.913 1.00 90.56 111 GLY A N 1
ATOM 845 C CA . GLY A 1 111 ? 5.210 -5.702 3.547 1.00 90.56 111 GLY A CA 1
ATOM 846 C C . GLY A 1 111 ? 4.830 -6.626 2.383 1.00 90.56 111 GLY A C 1
ATOM 847 O O . GLY A 1 111 ? 5.719 -7.134 1.706 1.00 90.56 111 GLY A O 1
ATOM 848 N N . LYS A 1 112 ? 3.532 -6.839 2.120 1.00 90.69 112 LYS A N 1
ATOM 849 C CA . LYS A 1 112 ? 3.072 -7.626 0.968 1.00 90.69 112 LYS A CA 1
ATOM 850 C C . LYS A 1 112 ? 3.297 -6.874 -0.347 1.00 90.69 112 LYS A C 1
ATOM 852 O O . LYS A 1 112 ? 3.939 -7.420 -1.235 1.00 90.69 112 LYS A O 1
ATOM 857 N N . VAL A 1 113 ? 2.880 -5.606 -0.398 1.00 92.69 113 VAL A N 1
ATOM 858 C CA . VAL A 1 113 ? 3.118 -4.699 -1.534 1.00 92.69 113 VAL A CA 1
ATOM 859 C C . VAL A 1 113 ? 4.611 -4.563 -1.820 1.00 92.69 113 VAL A C 1
ATOM 861 O O . VAL A 1 113 ? 5.032 -4.607 -2.967 1.00 92.69 113 VAL A O 1
ATOM 864 N N . LEU A 1 114 ? 5.440 -4.454 -0.780 1.00 93.50 114 LEU A N 1
ATOM 865 C CA . LEU A 1 114 ? 6.889 -4.353 -0.960 1.00 93.50 114 LEU A CA 1
ATOM 866 C C . LEU A 1 114 ? 7.506 -5.618 -1.554 1.00 93.50 114 LEU A C 1
ATOM 868 O O . LEU A 1 114 ? 8.441 -5.526 -2.342 1.00 93.50 114 LEU A O 1
ATOM 872 N N . LYS A 1 115 ? 6.996 -6.804 -1.214 1.00 93.81 115 LYS A N 1
ATOM 873 C CA . LYS A 1 115 ? 7.474 -8.056 -1.814 1.00 93.81 115 LYS A CA 1
ATOM 874 C C . LYS A 1 115 ? 7.126 -8.142 -3.298 1.00 93.81 115 LYS A C 1
ATOM 876 O O . LYS A 1 115 ? 8.004 -8.477 -4.086 1.00 93.81 1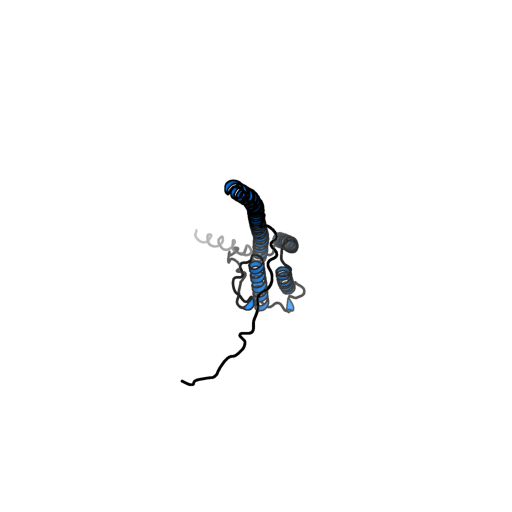15 LYS A O 1
ATOM 881 N N . SER A 1 116 ? 5.885 -7.831 -3.677 1.00 91.81 116 SER A N 1
ATOM 882 C CA . SER A 1 116 ? 5.480 -7.821 -5.088 1.00 91.81 116 SER A CA 1
ATOM 883 C C . SER A 1 116 ? 6.181 -6.718 -5.879 1.00 91.81 116 SER A C 1
ATOM 885 O O . SER A 1 116 ? 6.573 -6.948 -7.020 1.00 91.81 116 SER A O 1
ATOM 887 N N . LEU A 1 117 ? 6.439 -5.565 -5.255 1.00 91.81 117 LEU A N 1
ATOM 888 C CA . LEU A 1 117 ? 7.220 -4.488 -5.856 1.00 91.81 117 LEU A CA 1
ATOM 889 C C . LEU A 1 117 ? 8.659 -4.922 -6.143 1.00 91.81 117 LEU A C 1
ATOM 891 O O . LEU A 1 117 ? 9.109 -4.766 -7.270 1.00 91.81 117 LEU A O 1
ATOM 895 N N . HIS A 1 118 ? 9.378 -5.490 -5.169 1.00 91.69 118 HIS A N 1
ATOM 896 C CA . HIS A 1 118 ? 10.744 -5.968 -5.411 1.00 91.69 118 HIS A CA 1
ATOM 897 C C . HIS A 1 118 ? 10.779 -7.076 -6.468 1.00 91.69 118 HIS A C 1
ATOM 899 O O . HIS A 1 118 ? 11.618 -7.024 -7.354 1.00 91.69 118 HIS A O 1
ATOM 905 N N . ALA A 1 119 ? 9.819 -8.007 -6.454 1.00 91.12 119 ALA A N 1
ATOM 906 C CA . ALA A 1 119 ? 9.732 -9.043 -7.484 1.00 91.12 119 ALA A CA 1
ATOM 907 C C . ALA A 1 119 ? 9.540 -8.458 -8.895 1.00 91.12 119 ALA A C 1
ATOM 909 O O . ALA A 1 119 ? 10.131 -8.952 -9.852 1.00 91.12 119 ALA A O 1
ATOM 910 N N . PHE A 1 120 ? 8.737 -7.397 -9.027 1.00 89.50 120 PHE A N 1
ATOM 911 C CA . PHE A 1 120 ? 8.587 -6.661 -10.281 1.00 89.50 120 PHE A CA 1
ATOM 912 C C . PHE A 1 120 ? 9.881 -5.936 -10.684 1.00 89.50 120 PHE A C 1
ATOM 914 O O . PHE A 1 120 ? 10.269 -5.976 -11.849 1.00 89.50 120 PHE A O 1
ATOM 921 N N . LEU A 1 121 ? 10.567 -5.306 -9.728 1.00 88.81 121 LEU A N 1
ATOM 922 C CA . LEU A 1 121 ? 11.821 -4.588 -9.966 1.00 88.81 121 LEU A CA 1
ATOM 923 C C . LEU A 1 121 ? 12.959 -5.517 -10.400 1.00 88.81 121 LEU A C 1
ATOM 925 O O . LEU A 1 121 ? 13.677 -5.193 -11.340 1.00 88.81 121 LEU A O 1
ATOM 929 N N . ASP A 1 122 ? 13.071 -6.690 -9.780 1.00 89.06 122 ASP A N 1
ATOM 930 C CA . ASP A 1 122 ? 14.055 -7.719 -10.132 1.00 89.06 122 ASP A CA 1
ATOM 931 C C . ASP A 1 122 ? 13.839 -8.264 -11.558 1.00 89.06 122 ASP A C 1
ATOM 933 O O . ASP A 1 122 ? 14.775 -8.722 -12.218 1.00 89.06 122 ASP A O 1
ATOM 937 N N . GLU A 1 123 ? 12.601 -8.228 -12.065 1.00 86.62 123 GLU A N 1
ATOM 938 C CA . GLU A 1 123 ? 12.293 -8.626 -13.442 1.00 86.62 123 GLU A CA 1
ATOM 939 C C . GLU A 1 123 ? 12.692 -7.554 -14.465 1.00 86.62 123 GLU A C 1
ATOM 941 O O . GLU A 1 123 ? 13.149 -7.900 -15.553 1.00 86.62 123 GLU A O 1
ATOM 946 N N . ILE A 1 124 ? 12.536 -6.267 -14.133 1.00 84.00 124 ILE A N 1
ATOM 947 C CA . ILE A 1 124 ? 12.897 -5.153 -15.030 1.00 84.00 124 ILE A CA 1
ATOM 948 C C . ILE A 1 124 ? 14.367 -4.731 -14.916 1.00 84.00 124 ILE A C 1
ATOM 950 O O . ILE A 1 124 ? 14.808 -3.861 -15.672 1.00 84.00 124 ILE A O 1
ATOM 954 N N . ASP A 1 125 ? 15.117 -5.300 -13.972 1.00 84.69 125 ASP A N 1
ATOM 955 C CA . ASP A 1 125 ? 16.517 -4.956 -13.766 1.00 84.69 125 ASP A CA 1
ATOM 956 C C . ASP A 1 125 ? 17.374 -5.312 -14.993 1.00 84.69 125 ASP A C 1
ATOM 958 O O . ASP A 1 125 ? 17.197 -6.336 -15.659 1.00 84.69 125 ASP A O 1
ATOM 962 N N . VAL A 1 126 ? 18.362 -4.460 -15.272 1.00 75.50 126 VAL A N 1
ATOM 963 C CA . VAL A 1 126 ? 19.272 -4.584 -16.420 1.00 75.50 126 VAL A CA 1
ATOM 964 C C . VAL A 1 126 ? 20.049 -5.900 -16.351 1.00 75.50 126 VAL A C 1
ATOM 966 O O . VAL A 1 126 ? 20.344 -6.507 -17.382 1.00 75.50 126 VAL A O 1
ATOM 969 N N . SER A 1 127 ? 20.337 -6.378 -15.136 1.00 77.88 127 SER A N 1
ATOM 970 C CA . SER A 1 127 ? 21.026 -7.648 -14.900 1.00 77.88 127 SER A CA 1
ATOM 971 C C . SER A 1 127 ? 20.232 -8.875 -15.378 1.00 77.88 127 SER A C 1
ATOM 973 O O . SER A 1 127 ? 20.825 -9.910 -15.686 1.00 77.88 127 SER A O 1
ATOM 975 N N . ASN A 1 128 ? 18.906 -8.755 -15.502 1.00 79.56 128 ASN A N 1
ATOM 976 C CA . ASN A 1 128 ? 17.993 -9.845 -15.837 1.00 79.56 128 ASN A CA 1
ATOM 977 C C . ASN A 1 128 ? 17.396 -9.724 -17.256 1.00 79.56 128 ASN A C 1
ATOM 979 O O . ASN A 1 128 ? 16.532 -10.511 -17.651 1.00 79.56 128 ASN A O 1
ATOM 983 N N . ALA A 1 129 ? 17.902 -8.795 -18.074 1.00 75.50 129 ALA A N 1
ATOM 984 C CA . ALA A 1 129 ? 17.397 -8.538 -19.426 1.00 75.50 129 ALA A CA 1
ATOM 985 C C . ALA A 1 129 ? 17.355 -9.790 -20.331 1.00 75.50 129 ALA A C 1
ATOM 987 O O . ALA A 1 129 ? 16.507 -9.890 -21.213 1.00 75.50 129 ALA A O 1
ATOM 988 N N . ALA A 1 130 ? 18.228 -10.778 -20.097 1.00 76.25 130 ALA A N 1
ATOM 989 C CA . ALA A 1 130 ? 18.271 -12.027 -20.864 1.00 76.25 130 ALA A CA 1
ATOM 990 C C . ALA A 1 130 ? 17.101 -12.994 -20.584 1.00 76.25 130 ALA A C 1
ATOM 992 O O . ALA A 1 130 ? 16.861 -13.898 -21.383 1.00 76.25 130 ALA A O 1
ATOM 993 N N . ARG A 1 131 ? 16.394 -12.849 -19.454 1.00 78.25 131 ARG A N 1
ATOM 994 C CA . ARG A 1 131 ? 15.247 -13.703 -19.073 1.00 78.25 131 ARG A CA 1
ATOM 995 C C . ARG A 1 131 ? 13.915 -12.959 -19.099 1.00 78.25 131 ARG A C 1
ATOM 997 O O . ARG A 1 131 ? 12.881 -13.571 -18.820 1.00 78.25 131 ARG A O 1
ATOM 1004 N N . PHE A 1 132 ? 13.947 -11.675 -19.448 1.00 82.62 132 PHE A N 1
ATOM 1005 C CA . PHE A 1 132 ? 12.770 -10.828 -19.495 1.00 82.62 132 PHE A CA 1
ATOM 1006 C C . PHE A 1 132 ? 11.706 -11.427 -20.416 1.00 82.62 132 PHE A C 1
ATOM 1008 O O . PHE A 1 132 ? 11.949 -11.692 -21.595 1.00 82.62 132 PHE A O 1
ATOM 1015 N N . THR A 1 133 ? 10.506 -11.619 -19.875 1.00 84.94 133 THR A N 1
ATOM 1016 C CA . THR A 1 133 ? 9.349 -12.079 -20.648 1.00 84.94 133 THR A CA 1
ATOM 1017 C C . THR A 1 133 ? 8.155 -11.176 -20.381 1.00 84.94 133 THR A C 1
ATOM 1019 O O . THR A 1 133 ? 7.760 -10.988 -19.232 1.00 84.94 133 THR A O 1
ATOM 1022 N N . GLN A 1 134 ? 7.504 -10.690 -21.443 1.00 82.94 134 GLN A N 1
ATOM 1023 C CA . GLN A 1 134 ? 6.337 -9.804 -21.326 1.00 82.94 134 GLN A CA 1
ATOM 1024 C C . GLN A 1 134 ? 5.213 -10.406 -20.466 1.00 82.94 134 GLN A C 1
ATOM 1026 O O . GLN A 1 134 ? 4.586 -9.700 -19.684 1.00 82.94 134 GLN A O 1
ATOM 1031 N N . ALA A 1 135 ? 4.978 -11.718 -20.572 1.00 85.44 135 ALA A N 1
ATOM 1032 C CA . ALA A 1 135 ? 3.965 -12.408 -19.775 1.00 85.44 135 ALA A CA 1
ATOM 1033 C C . ALA A 1 135 ? 4.258 -12.339 -18.266 1.00 85.44 135 ALA A C 1
ATOM 1035 O O . ALA A 1 135 ? 3.354 -12.070 -17.481 1.00 85.44 135 ALA A O 1
ATOM 1036 N N . LYS A 1 136 ? 5.525 -12.519 -17.875 1.00 86.38 136 LYS A N 1
ATOM 1037 C CA . LYS A 1 136 ? 5.961 -12.461 -16.476 1.00 86.38 136 LYS A CA 1
ATOM 1038 C C . LYS A 1 136 ? 5.938 -11.030 -15.940 1.00 86.38 136 LYS A C 1
ATOM 1040 O O . LYS A 1 136 ? 5.524 -10.806 -14.808 1.00 86.38 136 LYS A O 1
ATOM 1045 N N . HIS A 1 137 ? 6.310 -10.059 -16.772 1.00 87.25 137 HIS A N 1
ATOM 1046 C CA . HIS A 1 137 ? 6.157 -8.638 -16.467 1.00 87.25 137 HIS A CA 1
ATOM 1047 C C . HIS A 1 137 ? 4.691 -8.277 -16.166 1.00 87.25 137 HIS A C 1
ATOM 1049 O O . HIS A 1 137 ? 4.402 -7.673 -15.134 1.00 87.25 137 HIS A O 1
ATOM 1055 N N . ASP A 1 138 ? 3.758 -8.677 -17.036 1.00 88.50 138 ASP A N 1
ATOM 1056 C CA . ASP A 1 138 ? 2.330 -8.374 -16.881 1.00 88.50 138 ASP A CA 1
ATOM 1057 C C . ASP A 1 138 ? 1.706 -9.112 -15.683 1.00 88.50 138 ASP A C 1
ATOM 1059 O O . ASP A 1 138 ? 0.839 -8.564 -14.997 1.00 88.50 138 ASP A O 1
ATOM 1063 N N . GLU A 1 139 ? 2.161 -10.334 -15.397 1.00 90.25 139 GLU A N 1
ATOM 1064 C CA . GLU A 1 139 ? 1.773 -11.108 -14.214 1.00 90.25 139 GLU A CA 1
ATOM 1065 C C . GLU A 1 139 ? 2.221 -10.417 -12.917 1.00 90.25 139 GLU A C 1
ATOM 1067 O O . GLU A 1 139 ? 1.392 -10.135 -12.050 1.00 90.25 139 GLU A O 1
ATOM 1072 N N . LEU A 1 140 ? 3.509 -10.077 -12.801 1.00 90.81 140 LEU A N 1
ATOM 1073 C CA . LEU A 1 140 ? 4.063 -9.405 -11.621 1.00 90.81 140 LEU A CA 1
ATOM 1074 C C . LEU A 1 140 ? 3.443 -8.021 -11.413 1.00 90.81 140 LEU A C 1
ATOM 1076 O O . LEU A 1 140 ? 3.127 -7.644 -10.283 1.00 90.81 140 LEU A O 1
ATOM 1080 N N . TRP A 1 141 ? 3.196 -7.290 -12.501 1.00 89.94 141 TRP A N 1
ATOM 1081 C CA . TRP A 1 141 ? 2.474 -6.024 -12.449 1.00 89.94 141 TRP A CA 1
ATOM 1082 C C . TRP A 1 141 ? 1.039 -6.201 -11.938 1.00 89.94 141 TRP A C 1
ATOM 1084 O O . TRP A 1 141 ? 0.578 -5.441 -11.084 1.00 89.94 141 TRP A O 1
ATOM 1094 N N . SER A 1 142 ? 0.331 -7.226 -12.418 1.00 91.00 142 SER A N 1
ATOM 1095 C CA . SER A 1 142 ? -1.027 -7.535 -11.961 1.00 91.00 142 SER A CA 1
ATOM 1096 C C . SER A 1 142 ? -1.054 -7.882 -10.471 1.00 91.00 142 SER A C 1
ATOM 1098 O O . SER A 1 142 ? -1.896 -7.355 -9.740 1.00 91.00 142 SER A O 1
ATOM 1100 N N . MET A 1 143 ? -0.093 -8.681 -9.997 1.00 91.31 143 MET A N 1
ATOM 1101 C CA . MET A 1 143 ? 0.054 -9.005 -8.574 1.00 91.31 143 MET A CA 1
ATOM 1102 C C . MET A 1 143 ? 0.327 -7.760 -7.722 1.00 91.31 143 MET A C 1
ATOM 1104 O O . MET A 1 143 ? -0.316 -7.579 -6.688 1.00 91.31 143 MET A O 1
ATOM 1108 N N . LEU A 1 144 ? 1.221 -6.872 -8.167 1.00 91.50 144 LEU A N 1
ATOM 1109 C CA . LEU A 1 144 ? 1.519 -5.616 -7.475 1.00 91.50 144 LEU A CA 1
ATOM 1110 C C . LEU A 1 144 ? 0.270 -4.733 -7.342 1.00 91.50 144 LEU A C 1
ATOM 1112 O O . LEU A 1 144 ? -0.048 -4.260 -6.251 1.00 91.50 144 LEU A O 1
ATOM 1116 N N . VAL A 1 145 ? -0.472 -4.533 -8.434 1.00 91.06 145 VAL A N 1
ATOM 1117 C CA . VAL A 1 145 ? -1.699 -3.720 -8.423 1.00 91.06 145 VAL A CA 1
ATOM 1118 C C . VAL A 1 145 ? -2.770 -4.344 -7.521 1.00 91.06 145 VAL A C 1
ATOM 1120 O O . VAL A 1 145 ? -3.469 -3.617 -6.810 1.00 91.06 145 VAL A O 1
ATOM 1123 N N . TRP A 1 146 ? -2.893 -5.674 -7.511 1.00 92.75 146 TRP A N 1
ATOM 1124 C CA . TRP A 1 146 ? -3.799 -6.374 -6.601 1.00 92.75 146 TRP A CA 1
ATOM 1125 C C . TRP A 1 146 ? -3.410 -6.143 -5.138 1.00 92.75 146 TRP A C 1
ATOM 1127 O O . TRP A 1 146 ? -4.268 -5.801 -4.326 1.00 92.75 146 TRP A O 1
ATOM 1137 N N . ASP A 1 147 ? -2.123 -6.264 -4.802 1.00 92.06 147 ASP A N 1
ATOM 1138 C CA . ASP A 1 147 ? -1.631 -6.067 -3.436 1.00 92.06 147 ASP A CA 1
ATOM 1139 C C . ASP A 1 147 ? -1.822 -4.624 -2.957 1.00 92.06 147 ASP A C 1
ATOM 1141 O O . ASP A 1 147 ? -2.189 -4.410 -1.802 1.00 92.06 147 ASP A O 1
ATOM 1145 N N . ILE A 1 148 ? -1.640 -3.634 -3.837 1.00 91.56 148 ILE A N 1
ATOM 1146 C CA . ILE A 1 148 ? -1.906 -2.219 -3.530 1.00 91.56 148 ILE A CA 1
ATOM 1147 C C . ILE A 1 148 ? -3.391 -2.008 -3.217 1.00 91.56 148 ILE A C 1
ATOM 1149 O O . ILE A 1 148 ? -3.744 -1.367 -2.227 1.00 91.56 148 ILE A O 1
ATOM 1153 N N . ARG A 1 149 ? -4.283 -2.576 -4.032 1.00 90.44 149 ARG A N 1
ATOM 1154 C CA . ARG A 1 149 ? -5.734 -2.491 -3.809 1.00 90.44 149 ARG A CA 1
ATOM 1155 C C . ARG A 1 149 ? -6.167 -3.202 -2.527 1.00 90.44 149 ARG A C 1
ATOM 1157 O O . ARG A 1 149 ? -6.970 -2.667 -1.761 1.00 90.44 149 ARG A O 1
ATOM 1164 N N . ALA A 1 150 ? -5.573 -4.357 -2.241 1.00 91.06 150 ALA A N 1
ATOM 1165 C CA . ALA A 1 150 ? -5.772 -5.063 -0.983 1.00 91.06 150 ALA A CA 1
ATOM 1166 C C . ALA A 1 150 ? -5.273 -4.242 0.225 1.00 91.06 150 ALA A C 1
ATOM 1168 O O . ALA A 1 150 ? -5.946 -4.214 1.253 1.00 91.06 150 ALA A O 1
ATOM 1169 N N . ASP A 1 151 ? -4.151 -3.520 0.102 1.00 90.56 151 ASP A N 1
ATOM 1170 C CA . ASP A 1 151 ? -3.626 -2.630 1.151 1.00 90.56 151 ASP A CA 1
ATOM 1171 C C . ASP A 1 151 ? -4.533 -1.416 1.430 1.00 90.56 151 ASP A C 1
ATOM 1173 O O . ASP A 1 151 ? -4.618 -0.945 2.568 1.00 90.56 151 ASP A O 1
ATOM 1177 N N . LEU A 1 152 ? -5.253 -0.933 0.413 1.00 87.62 152 LEU A N 1
ATOM 1178 C CA . LEU A 1 152 ? -6.276 0.111 0.554 1.00 87.62 152 LEU A CA 1
ATOM 1179 C C . LEU A 1 152 ? -7.588 -0.414 1.170 1.00 87.62 152 LEU A C 1
ATOM 1181 O O . LEU A 1 152 ? -8.389 0.373 1.687 1.00 87.62 152 LEU A O 1
ATOM 1185 N N . GLY A 1 153 ? -7.768 -1.737 1.197 1.00 86.50 153 GLY A N 1
ATOM 1186 C CA . GLY A 1 153 ? -8.951 -2.414 1.725 1.00 86.50 153 GLY A CA 1
ATOM 1187 C C . GLY A 1 153 ? -10.062 -2.630 0.697 1.00 86.50 153 GLY A C 1
ATOM 1188 O O . GLY A 1 153 ? -11.192 -2.884 1.103 1.00 86.50 153 GLY A O 1
ATOM 1189 N N . ASP A 1 154 ? -9.750 -2.538 -0.598 1.00 85.75 154 ASP A N 1
ATOM 1190 C CA . ASP A 1 154 ? -10.688 -2.769 -1.704 1.00 85.75 154 ASP A CA 1
ATOM 1191 C C . ASP A 1 154 ? -10.096 -3.765 -2.721 1.00 85.75 154 ASP A C 1
ATOM 1193 O O . ASP A 1 154 ? -9.671 -3.379 -3.814 1.00 85.75 154 ASP A O 1
ATOM 1197 N N . PRO A 1 155 ? -9.958 -5.058 -2.360 1.00 85.06 155 PRO A N 1
ATOM 1198 C CA . PRO A 1 155 ? -9.444 -6.058 -3.284 1.00 85.06 155 PRO A CA 1
ATOM 1199 C C . PRO A 1 155 ? -10.454 -6.286 -4.427 1.00 85.06 155 PRO A C 1
ATOM 1201 O O . PRO A 1 155 ? -11.614 -6.601 -4.164 1.00 85.06 155 PRO A O 1
ATOM 1204 N N . PRO A 1 156 ? -10.034 -6.194 -5.704 1.00 77.50 156 PRO A N 1
ATOM 1205 C CA . PRO A 1 156 ? -10.949 -6.293 -6.844 1.00 77.50 156 PRO A CA 1
ATOM 1206 C C . PRO A 1 156 ? -11.521 -7.703 -7.036 1.00 77.50 156 PRO A C 1
ATOM 1208 O O . PRO A 1 156 ? -12.568 -7.874 -7.656 1.00 77.50 156 PRO A O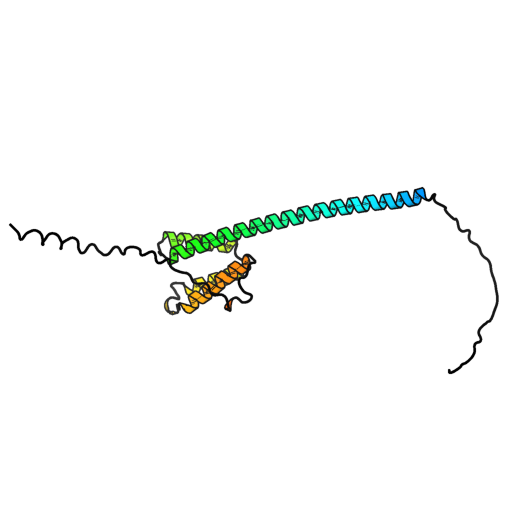 1
ATOM 1211 N N . CYS A 1 157 ? -10.825 -8.720 -6.532 1.00 81.44 157 CYS A N 1
ATOM 1212 C CA . CYS A 1 157 ? -11.235 -10.115 -6.588 1.00 81.44 157 CYS A CA 1
ATOM 1213 C C . CYS A 1 157 ? -10.659 -10.892 -5.392 1.00 81.44 157 CYS A C 1
ATOM 1215 O O . CYS A 1 157 ? -9.640 -10.477 -4.826 1.00 81.44 157 CYS A O 1
ATOM 1217 N N . PRO A 1 158 ? -11.268 -12.036 -5.024 1.00 78.44 158 PRO A N 1
ATOM 1218 C CA . PRO A 1 158 ? -10.815 -12.852 -3.897 1.00 78.44 158 PRO A CA 1
ATOM 1219 C C . PRO A 1 158 ? -9.394 -13.401 -4.077 1.00 78.44 158 PRO A C 1
ATOM 1221 O O . PRO A 1 158 ? -8.644 -13.486 -3.107 1.00 78.44 158 PRO A O 1
ATOM 1224 N N . ASN A 1 159 ? -9.018 -13.739 -5.316 1.00 78.31 159 ASN A N 1
ATOM 1225 C CA . ASN A 1 159 ? -7.720 -14.322 -5.647 1.00 78.31 159 ASN A CA 1
ATOM 1226 C C . ASN A 1 159 ? -6.905 -13.378 -6.529 1.00 78.31 159 ASN A C 1
ATOM 1228 O O . ASN A 1 159 ? -7.389 -12.921 -7.560 1.00 78.31 159 ASN A O 1
ATOM 1232 N N . ALA A 1 160 ? -5.634 -13.171 -6.187 1.00 75.69 160 ALA A N 1
ATOM 1233 C CA . ALA A 1 160 ? -4.725 -12.322 -6.961 1.00 75.69 160 ALA A CA 1
ATOM 1234 C C . ALA A 1 160 ? -4.469 -12.820 -8.397 1.00 75.69 160 ALA A C 1
ATOM 1236 O O . ALA A 1 160 ? -4.174 -12.018 -9.274 1.00 75.69 160 ALA A O 1
ATOM 1237 N N . ILE A 1 161 ? -4.606 -14.127 -8.635 1.00 75.44 161 ILE A N 1
ATOM 1238 C CA . ILE A 1 161 ? -4.305 -14.782 -9.920 1.00 75.44 161 ILE A CA 1
ATOM 1239 C C . ILE A 1 161 ? -5.360 -14.447 -10.989 1.00 75.44 161 ILE A C 1
ATOM 1241 O O . ILE A 1 161 ? -5.045 -14.379 -12.173 1.00 75.44 161 ILE A O 1
ATOM 1245 N N . ASP A 1 162 ? -6.601 -14.186 -10.572 1.00 79.00 162 ASP A N 1
ATOM 1246 C CA . ASP A 1 162 ? -7.714 -13.887 -11.483 1.00 79.00 162 ASP A CA 1
ATOM 1247 C C . ASP A 1 162 ? -7.719 -12.414 -11.935 1.00 79.00 162 ASP A C 1
ATOM 1249 O O . ASP A 1 162 ? -8.487 -12.017 -12.814 1.00 79.00 162 ASP A O 1
ATOM 1253 N N . PHE A 1 163 ? -6.876 -11.578 -11.322 1.00 82.69 163 PHE A N 1
ATOM 1254 C CA . PHE A 1 163 ? -6.767 -10.166 -11.647 1.00 82.69 163 PHE A CA 1
ATOM 1255 C C . PHE A 1 163 ? -5.705 -9.933 -12.714 1.00 82.69 163 PHE A C 1
ATOM 1257 O O . PHE A 1 163 ? -4.554 -10.326 -12.551 1.00 82.69 163 PHE A O 1
ATOM 1264 N N . GLN A 1 164 ? -6.075 -9.214 -13.773 1.00 81.44 164 GLN A N 1
ATOM 1265 C CA . GLN A 1 164 ? -5.134 -8.797 -14.804 1.00 81.44 164 GLN A CA 1
ATOM 1266 C C . GLN A 1 164 ? -5.172 -7.278 -14.972 1.00 81.44 164 GLN A C 1
ATOM 1268 O O . GLN A 1 164 ? -6.180 -6.704 -15.387 1.00 81.44 164 GLN A O 1
ATOM 1273 N N . ALA A 1 165 ? -4.047 -6.627 -14.685 1.00 81.00 165 ALA A N 1
ATOM 1274 C CA . ALA A 1 165 ? -3.810 -5.225 -14.994 1.00 81.00 165 ALA A CA 1
ATOM 1275 C C . ALA A 1 165 ? -2.726 -5.127 -16.065 1.00 81.00 165 ALA A C 1
ATOM 1277 O O . ALA A 1 165 ? -1.714 -5.816 -16.006 1.00 81.00 165 ALA A O 1
ATOM 1278 N N . ARG A 1 166 ? -2.921 -4.243 -17.044 1.00 77.44 166 ARG A N 1
ATOM 1279 C CA . ARG A 1 166 ? -1.921 -3.980 -18.084 1.00 77.44 166 ARG A CA 1
ATOM 1280 C C . ARG A 1 166 ? -1.550 -2.509 -18.079 1.00 77.44 166 ARG A C 1
ATOM 1282 O O . ARG A 1 166 ? -2.430 -1.647 -18.110 1.00 77.44 166 ARG A O 1
ATOM 1289 N N . LEU A 1 167 ? -0.251 -2.227 -18.075 1.00 72.12 167 LEU A N 1
ATOM 1290 C CA . LEU A 1 167 ? 0.265 -0.892 -18.354 1.00 72.12 167 LEU A CA 1
ATOM 1291 C C . LEU A 1 167 ? 0.046 -0.593 -19.834 1.00 72.12 167 LEU A C 1
ATOM 1293 O O . LEU A 1 167 ? 0.680 -1.183 -20.707 1.00 72.12 167 LEU A O 1
ATOM 1297 N N . ARG A 1 168 ? -0.879 0.318 -20.131 1.00 63.44 168 ARG A N 1
ATOM 1298 C CA . ARG A 1 168 ? -1.112 0.765 -21.502 1.00 63.44 168 ARG A CA 1
ATOM 1299 C C . ARG A 1 168 ? -0.234 1.978 -21.769 1.00 63.44 168 ARG A C 1
ATOM 1301 O O . ARG A 1 168 ? -0.425 3.025 -21.157 1.00 63.44 168 ARG A O 1
ATOM 1308 N N . ARG A 1 169 ? 0.695 1.864 -22.717 1.00 59.78 169 ARG A N 1
ATOM 1309 C CA . ARG A 1 169 ? 1.349 3.044 -23.288 1.00 59.78 169 ARG A CA 1
ATOM 1310 C C . ARG A 1 169 ? 0.275 3.840 -24.034 1.00 59.78 169 ARG A C 1
ATOM 1312 O O . ARG A 1 169 ? -0.387 3.298 -24.921 1.00 59.78 169 ARG A O 1
ATOM 1319 N N . SER A 1 170 ? 0.062 5.098 -23.649 1.00 52.56 170 SER A N 1
ATOM 1320 C CA . SER A 1 170 ? -0.788 5.996 -24.431 1.00 52.56 170 SER A CA 1
ATOM 1321 C C . SER A 1 170 ? -0.129 6.157 -25.796 1.00 52.56 170 SER A C 1
ATOM 1323 O O . SER A 1 170 ? 1.030 6.563 -25.873 1.00 52.56 170 SER A O 1
ATOM 1325 N N . GLY A 1 171 ? -0.831 5.778 -26.863 1.00 45.34 171 GLY A N 1
ATOM 1326 C CA . GLY A 1 171 ? -0.369 5.888 -28.246 1.00 45.34 171 GLY A CA 1
ATOM 1327 C C . GLY A 1 171 ? -0.343 7.335 -28.727 1.00 45.34 171 GLY A C 1
ATOM 1328 O O . GLY A 1 171 ? -0.851 7.635 -29.804 1.00 45.34 171 GLY A O 1
ATOM 1329 N N . VAL A 1 172 ? 0.198 8.250 -27.921 1.00 47.47 172 VAL A N 1
ATOM 1330 C CA . VAL A 1 172 ? 0.534 9.582 -28.397 1.00 47.47 172 VAL A CA 1
ATOM 1331 C C . VAL A 1 172 ? 1.703 9.363 -29.341 1.00 47.47 172 VAL A C 1
ATOM 1333 O O . VAL A 1 172 ? 2.825 9.109 -28.908 1.00 47.47 172 VAL A O 1
ATOM 1336 N N . ASN A 1 173 ? 1.406 9.361 -30.640 1.00 37.19 173 ASN A N 1
ATOM 1337 C CA . ASN A 1 173 ? 2.411 9.491 -31.677 1.00 37.19 173 ASN A CA 1
ATOM 1338 C C . ASN A 1 173 ? 3.218 10.741 -31.328 1.00 37.19 173 ASN A C 1
ATOM 1340 O O . ASN A 1 173 ? 2.785 11.857 -31.614 1.00 37.19 173 ASN A O 1
ATOM 1344 N N . HIS A 1 174 ? 4.379 10.580 -30.696 1.00 39.34 174 HIS A N 1
ATOM 1345 C CA . HIS A 1 174 ? 5.411 11.576 -30.891 1.00 39.34 174 HIS A CA 1
ATOM 1346 C C . HIS A 1 174 ? 5.607 11.612 -32.407 1.00 39.34 174 HIS A C 1
ATOM 1348 O O . HIS A 1 174 ? 5.853 10.543 -32.980 1.00 39.34 174 HIS A O 1
ATOM 1354 N N . PRO A 1 175 ? 5.447 12.762 -33.091 1.00 44.59 175 PRO A N 1
ATOM 1355 C CA . PRO A 1 175 ? 6.028 12.880 -34.407 1.00 44.59 175 PRO A CA 1
ATOM 1356 C C . PRO A 1 175 ? 7.496 12.542 -34.195 1.00 44.59 175 PRO A C 1
ATOM 1358 O O . PRO A 1 175 ? 8.229 13.264 -33.517 1.00 44.59 175 PRO A O 1
ATOM 1361 N N . VAL A 1 176 ? 7.872 11.359 -34.675 1.00 47.72 176 VAL A N 1
ATOM 1362 C CA . VAL A 1 176 ? 9.251 10.999 -34.926 1.00 47.72 176 VAL A CA 1
ATOM 1363 C C . VAL A 1 176 ? 9.797 12.225 -35.633 1.00 47.72 176 VAL A C 1
ATOM 1365 O O . VAL A 1 176 ? 9.291 12.594 -36.695 1.00 47.72 176 VAL A O 1
ATOM 1368 N N . LEU A 1 177 ? 10.739 12.918 -34.993 1.00 49.47 177 LEU A N 1
ATOM 1369 C CA . LEU A 1 177 ? 11.608 13.838 -35.700 1.00 49.47 177 LEU A CA 1
ATOM 1370 C C . LEU A 1 177 ? 12.357 12.950 -36.686 1.00 49.47 177 LEU A C 1
ATOM 1372 O O . LEU A 1 177 ? 13.401 12.382 -36.375 1.00 49.47 177 LEU A O 1
ATOM 1376 N N . LEU A 1 178 ? 11.722 12.727 -37.836 1.00 42.97 178 LEU A N 1
ATOM 1377 C CA . LEU A 1 178 ? 12.371 12.187 -39.002 1.00 42.97 178 LEU A CA 1
ATOM 1378 C C . LEU A 1 178 ? 13.564 13.114 -39.243 1.00 42.97 178 LEU A C 1
ATOM 1380 O O . LEU A 1 178 ? 13.395 14.337 -39.145 1.00 42.97 178 LEU A O 1
ATOM 1384 N N . PRO A 1 179 ? 14.762 12.567 -39.491 1.00 46.91 179 PRO A N 1
ATOM 1385 C CA . PRO A 1 179 ? 15.880 13.394 -39.895 1.00 46.91 179 PRO A CA 1
ATOM 1386 C C . PRO A 1 179 ? 15.428 14.276 -41.062 1.00 46.91 179 PRO A C 1
ATOM 1388 O O . PRO A 1 179 ? 14.692 13.833 -41.943 1.00 46.91 179 PRO A O 1
ATOM 1391 N N . GLU A 1 180 ? 15.820 15.543 -40.986 1.00 52.81 180 GLU A N 1
ATOM 1392 C CA . GLU A 1 180 ? 15.661 16.610 -41.974 1.00 52.81 180 GLU A CA 1
ATOM 1393 C C . GLU A 1 180 ? 16.205 16.161 -43.351 1.00 52.81 180 GLU A C 1
ATOM 1395 O O . GLU A 1 180 ? 17.294 16.524 -43.779 1.00 52.81 180 GLU A O 1
ATOM 1400 N N . GLU A 1 181 ? 15.460 15.308 -44.049 1.00 52.94 181 GLU A N 1
ATOM 1401 C CA . GLU A 1 181 ? 15.805 14.783 -45.368 1.00 52.94 181 GLU A CA 1
ATOM 1402 C C . GLU A 1 181 ? 14.557 14.764 -46.254 1.00 52.94 181 GLU A C 1
ATOM 1404 O O . GLU A 1 181 ? 14.143 13.715 -46.728 1.00 52.94 181 GLU A O 1
ATOM 1409 N N . ASN A 1 182 ? 13.911 15.922 -46.466 1.00 50.88 182 ASN A N 1
ATOM 1410 C CA . ASN A 1 182 ? 13.304 16.200 -47.780 1.00 50.88 182 ASN A CA 1
ATOM 1411 C C . ASN A 1 182 ? 12.864 17.654 -48.049 1.00 50.88 182 ASN A C 1
ATOM 1413 O O . ASN A 1 182 ? 11.855 17.899 -48.711 1.00 50.88 182 ASN A O 1
ATOM 1417 N N . ALA A 1 183 ? 13.613 18.657 -47.584 1.00 52.62 183 ALA A N 1
ATOM 1418 C CA . ALA A 1 183 ? 13.332 20.051 -47.951 1.00 52.62 183 ALA A CA 1
ATOM 1419 C C . ALA A 1 183 ? 13.973 20.492 -49.289 1.00 52.62 183 ALA A C 1
ATOM 1421 O O . ALA A 1 183 ? 13.705 21.598 -49.752 1.00 52.62 183 ALA A O 1
ATOM 1422 N N . ARG A 1 184 ? 14.795 19.655 -49.950 1.00 51.91 184 ARG A N 1
ATOM 1423 C CA . ARG A 1 184 ? 15.500 20.044 -51.193 1.00 51.91 184 ARG A CA 1
ATOM 1424 C C . ARG A 1 184 ? 14.813 19.668 -52.505 1.00 51.91 184 ARG A C 1
ATOM 1426 O O . ARG A 1 184 ? 15.180 20.237 -53.527 1.00 51.91 184 ARG A O 1
ATOM 1433 N N . ASP A 1 185 ? 13.805 18.797 -52.510 1.00 52.88 185 ASP A N 1
ATOM 1434 C CA . ASP A 1 185 ? 13.246 18.306 -53.783 1.00 52.88 185 ASP A CA 1
ATOM 1435 C C . ASP A 1 185 ? 12.075 19.150 -54.331 1.00 52.88 185 ASP A C 1
ATOM 1437 O O . ASP A 1 185 ? 11.602 18.951 -55.449 1.00 52.88 185 ASP A O 1
ATOM 1441 N N . LYS A 1 186 ? 11.618 20.168 -53.583 1.00 54.03 186 LYS A N 1
ATOM 1442 C CA . LYS A 1 186 ? 10.571 21.093 -54.061 1.00 54.03 18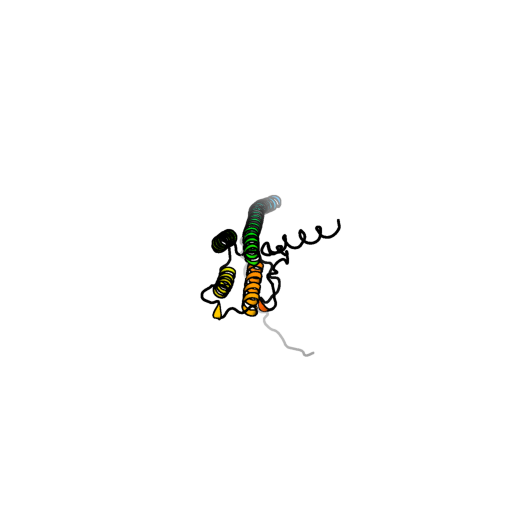6 LYS A CA 1
ATOM 1443 C C . LYS A 1 186 ? 11.092 22.334 -54.782 1.00 54.03 186 LYS A C 1
ATOM 1445 O O . LYS A 1 186 ? 10.315 22.967 -55.490 1.00 54.03 186 LYS A O 1
ATOM 1450 N N . GLN A 1 187 ? 12.381 22.663 -54.677 1.00 57.00 187 GLN A N 1
ATOM 1451 C CA . GLN A 1 187 ? 12.925 23.867 -55.318 1.00 57.00 187 GLN A CA 1
ATOM 1452 C C . GLN A 1 187 ? 13.374 23.640 -56.773 1.00 57.00 187 GLN A C 1
ATOM 1454 O O . GLN A 1 187 ? 13.504 24.601 -57.524 1.00 57.00 187 GLN A O 1
ATOM 1459 N N . ASN A 1 188 ? 13.547 22.387 -57.211 1.00 52.97 188 ASN A N 1
ATOM 1460 C CA . ASN A 1 188 ? 14.035 22.080 -58.562 1.00 52.97 188 ASN A CA 1
ATOM 1461 C C . ASN A 1 188 ? 12.921 21.854 -59.610 1.00 52.97 188 ASN A C 1
ATOM 1463 O O . ASN A 1 188 ? 13.208 21.614 -60.778 1.00 52.97 188 ASN A O 1
ATOM 1467 N N . ARG A 1 189 ? 11.635 21.935 -59.226 1.00 52.94 189 ARG A N 1
ATOM 1468 C CA . ARG A 1 189 ? 10.493 21.761 -60.154 1.00 52.94 189 ARG A CA 1
ATOM 1469 C C . ARG A 1 189 ? 9.828 23.055 -60.630 1.00 52.94 189 ARG A C 1
ATOM 1471 O O . ARG A 1 189 ? 8.932 22.982 -61.461 1.00 52.94 189 ARG A O 1
ATOM 1478 N N . SER A 1 190 ? 10.260 24.223 -60.158 1.00 58.66 190 SER A N 1
ATOM 1479 C CA . SER A 1 190 ? 9.691 25.521 -60.565 1.00 58.66 190 SER A CA 1
ATOM 1480 C C . SER A 1 190 ? 10.550 26.301 -61.574 1.00 58.66 190 SER A C 1
ATOM 1482 O O . SER A 1 190 ? 10.279 27.473 -61.806 1.00 58.66 190 SER A O 1
ATOM 1484 N N . GLY A 1 191 ? 11.583 25.683 -62.163 1.00 54.28 191 GLY A N 1
ATOM 1485 C CA . GLY A 1 191 ? 12.566 26.351 -63.034 1.00 54.28 191 GLY A CA 1
ATOM 1486 C C . GLY A 1 191 ? 12.574 25.937 -64.511 1.00 54.28 191 GLY A C 1
ATOM 1487 O O . GLY A 1 191 ? 13.551 26.215 -65.195 1.00 54.28 191 GLY A O 1
ATOM 1488 N N . LEU A 1 192 ? 11.539 25.260 -65.016 1.00 55.16 192 LEU A N 1
ATOM 1489 C CA . LEU A 1 192 ? 11.426 24.868 -66.430 1.00 55.16 192 LEU A CA 1
ATOM 1490 C C . LEU A 1 192 ? 10.034 25.245 -66.944 1.00 55.16 192 LEU A C 1
ATOM 1492 O O . LEU A 1 192 ? 9.114 24.432 -66.967 1.00 55.16 192 LEU A O 1
ATOM 1496 N N . GLY A 1 193 ? 9.875 26.521 -67.281 1.00 54.00 193 GLY A N 1
ATOM 1497 C CA . GLY A 1 193 ? 8.620 27.093 -67.761 1.00 54.00 193 GLY A CA 1
ATOM 1498 C C . GLY A 1 193 ? 8.722 28.607 -67.903 1.00 54.00 193 GLY A C 1
ATOM 1499 O O . GLY A 1 193 ? 8.040 29.333 -67.185 1.00 54.00 193 GLY A O 1
ATOM 1500 N N . GLY A 1 194 ? 9.614 29.059 -68.783 1.00 40.81 194 GLY A N 1
ATOM 1501 C CA . GLY A 1 194 ? 9.808 30.450 -69.186 1.00 40.81 194 GLY A CA 1
ATOM 1502 C C . GLY A 1 194 ? 10.609 30.492 -70.473 1.00 40.81 194 GLY A C 1
ATOM 1503 O O . GLY A 1 194 ? 11.694 29.871 -70.471 1.00 40.81 194 GLY A O 1
#

Foldseek 3Di:
DDDDDDDDDPDDDDDDDDDDDPPPPCDPPVVVVVVVVVVVVVVVVVCVVVVVVVVVVVVVVVVVLVVLLVVLVVLVVQLVVLVLVCVQPVDPVSVVSNVVSVVVCVVRADPQLVVLVVVLVVLVDPVNVVVRDPVSNQLSVLLNVQSSCVRSVHRPDPDSNPGTDDSDNDPPPPPPPPPPPDPPPVVVPPPPDD

pLDDT: mean 74.43, std 16.73, range [37.19, 93.81]